Protein AF-A0A0C1HIZ4-F1 (afdb_monomer)

Solvent-accessible surface area (backbone atoms only — not comparable to full-atom values): 12289 Å² total; per-residue (Å²): 114,71,66,60,54,52,51,52,50,50,51,55,50,51,71,61,23,80,83,38,79,68,48,51,54,49,52,52,51,52,50,50,44,40,62,76,55,52,50,44,73,75,43,62,89,54,40,87,72,33,70,68,60,80,63,57,45,75,67,54,55,49,48,53,53,62,62,42,50,62,54,54,49,51,52,50,51,49,53,50,50,53,54,51,49,51,53,50,52,55,49,41,63,44,11,68,78,39,8,64,52,44,68,79,46,53,75,70,48,22,58,30,64,67,50,42,44,46,10,10,59,63,29,8,68,28,41,65,49,33,30,74,68,51,23,57,31,66,71,51,42,47,44,8,16,73,60,30,9,63,24,45,64,45,35,28,77,66,48,22,58,31,66,69,57,39,44,53,13,17,73,62,27,32,69,25,44,66,45,35,31,76,67,49,22,60,30,64,68,55,39,43,64,11,15,65,79,36,42,79,28,41,83,44,35,33,75,69,53,55,68,31,65,70,51,43,53,44,34,64,63,88,66,50,86,69,54,57,60,56,67,76,77,111

pLDDT: mean 78.32, std 21.42, range [37.09, 98.75]

Foldseek 3Di:
DVVVVVVVVVVVQVVVCVVPPLSVVVVVVVVCCCVVPVVCVVVVVCQVVPPVNVPCPPVNVVVVVVVVVVVVVVVVVVVVVVVVVVLLVVLLVVLLVALLSLQVDDLVLLAVLVSLQSSLLRALLSLLSHDLVLLAVLVSNLSNLQRALLSLLSRDLVLLAVLVSLLSSCLRPLLSLLSHDLVLLQVPVSLLSSLLVAVVSLVSHDPVLVPPPVSNCSNVPPPVVVPVVVVVVD

Secondary structure (DSSP, 8-state):
-HHHHHHHHHHHHHHHHTT-HHHHHHHHHHHHHIIIIIHHHHSHHHHTT-HHHHT--HHHHHHHHHHHHHHHHHHHHHHHHHHHHHHHHHHHHHHTT-GGGGGGS-TTGGG-HHHHHHHHHH-GGGGGGS-TTGGG-HHHHHHHHHH-GGGGGGS-TTGGG-HHHHHHHHHH-GGGGGGS-TTGGG-HHHHHHHHTT-GGGGGGS-HHHHS-HHHHHHHS-SSSTTHHHHHS--

Sequence (234 aa):
MLVNSLSKACLSIDRGADYIPIVSTVTNLVDIFQKVVVLPFKQKENISKNVYYTHLDQKSFRRCLTLLIPVLGNVFVGIYDVVRNKKKKALLANVQKNGLALKDGSSTLKSDRDVVHAAVQENGLALKYASKQLQNDKKVVFAAIQENGSALKYASKQLRNDKEVVLAAVQRNHLALKYASKQLRNDREVVLAAVQRNHLALKYASEELQNHWEVVLAADDRRWLGTYRLYQQA

Mean predicted aligned error: 13.72 Å

Radius of gyration: 32.74 Å; Cα contacts (8 Å, |Δi|>4): 293; chains: 1; bounding box: 65×37×102 Å

Structure (mmCIF, N/CA/C/O backbone):
data_AF-A0A0C1HIZ4-F1
#
_entry.id   AF-A0A0C1HIZ4-F1
#
loop_
_atom_site.group_PDB
_atom_site.id
_atom_site.type_symbol
_atom_site.label_atom_id
_atom_site.label_alt_id
_atom_site.label_comp_id
_atom_site.label_asym_id
_atom_site.label_entity_id
_atom_site.label_seq_id
_atom_site.pdbx_PDB_ins_code
_atom_site.Cartn_x
_atom_site.Cartn_y
_atom_site.Cartn_z
_atom_site.occupancy
_atom_site.B_iso_or_equiv
_atom_site.auth_seq_id
_atom_site.auth_comp_id
_atom_site.auth_asym_id
_atom_site.auth_atom_id
_atom_site.pdbx_PDB_model_num
ATOM 1 N N . MET A 1 1 ? -38.544 19.167 38.901 1.00 44.91 1 MET A N 1
ATOM 2 C CA . MET A 1 1 ? -38.348 19.450 37.456 1.00 44.91 1 MET A CA 1
ATOM 3 C C . MET A 1 1 ? -37.400 18.471 36.760 1.00 44.91 1 MET A C 1
ATOM 5 O O . MET A 1 1 ? -37.797 17.951 35.727 1.00 44.91 1 MET A O 1
ATOM 9 N N . LEU A 1 2 ? -36.217 18.147 37.310 1.00 37.09 2 LEU A N 1
ATOM 10 C CA . LEU A 1 2 ? -35.245 17.219 36.685 1.00 37.09 2 LEU A CA 1
ATOM 11 C C . LEU A 1 2 ? -35.768 15.790 36.419 1.00 37.09 2 LEU A C 1
ATOM 13 O O . LEU A 1 2 ? -35.385 15.155 35.445 1.00 37.09 2 LEU A O 1
ATOM 17 N N . VAL A 1 3 ? -36.664 15.283 37.271 1.00 41.75 3 VAL A N 1
ATOM 18 C CA . VAL A 1 3 ? -37.242 13.933 37.120 1.00 41.75 3 VAL A CA 1
ATOM 19 C C . VAL A 1 3 ? -38.132 13.841 35.873 1.00 41.75 3 VAL A C 1
ATOM 21 O O . VAL A 1 3 ? -38.123 12.827 35.182 1.00 41.75 3 VAL A O 1
ATOM 24 N N . ASN A 1 4 ? -38.827 14.927 35.518 1.00 43.78 4 ASN A N 1
ATOM 25 C CA . ASN A 1 4 ? -39.701 14.965 34.343 1.00 43.78 4 ASN A CA 1
ATOM 26 C C . ASN A 1 4 ? -38.929 15.085 33.025 1.00 43.78 4 ASN A C 1
ATOM 28 O O . ASN A 1 4 ? -39.418 14.605 32.005 1.00 43.78 4 ASN A O 1
ATOM 32 N N . SER A 1 5 ? -37.739 15.697 33.014 1.00 45.97 5 SER A N 1
ATOM 33 C CA . SER A 1 5 ? -36.913 15.761 31.800 1.00 45.97 5 SER A CA 1
ATOM 34 C C . SER A 1 5 ? -36.242 14.420 31.507 1.00 45.97 5 SER A C 1
ATOM 36 O O . SER A 1 5 ? -36.263 13.976 30.363 1.00 45.97 5 SER A O 1
ATOM 38 N N . LEU A 1 6 ? -35.740 13.736 32.540 1.00 41.69 6 LEU A N 1
ATOM 39 C CA . LEU A 1 6 ? -35.218 12.370 32.440 1.00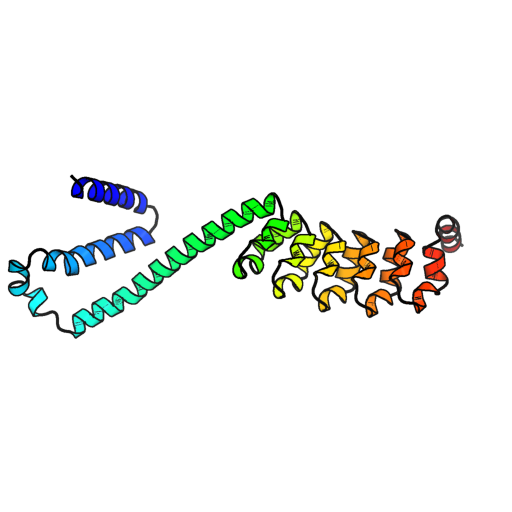 41.69 6 LEU A CA 1
ATOM 40 C C . LEU A 1 6 ? -36.303 11.378 32.018 1.00 41.69 6 LEU A C 1
ATOM 42 O O . LEU A 1 6 ? -36.079 10.576 31.121 1.00 41.69 6 LEU A O 1
ATOM 46 N N . SER A 1 7 ? -37.500 11.476 32.598 1.00 43.78 7 SER A N 1
ATOM 47 C CA . SER A 1 7 ? -38.617 10.594 32.248 1.00 43.78 7 SER A CA 1
ATOM 48 C C . SER A 1 7 ? -39.093 10.805 30.801 1.00 43.78 7 SER A C 1
ATOM 50 O O . SER A 1 7 ? -39.316 9.834 30.081 1.00 43.78 7 SER A O 1
ATOM 52 N N . LYS A 1 8 ? -39.135 12.056 30.313 1.00 49.38 8 LYS A N 1
ATOM 53 C CA . LYS A 1 8 ? -39.403 12.358 28.893 1.00 49.38 8 LYS A CA 1
ATOM 54 C C . LYS A 1 8 ? -38.288 11.881 27.960 1.00 49.38 8 LYS A C 1
ATOM 56 O O . LYS A 1 8 ? -38.589 11.397 26.875 1.00 49.38 8 LYS A O 1
ATOM 61 N N . ALA A 1 9 ? -37.025 11.991 28.371 1.00 50.38 9 ALA A N 1
ATOM 62 C CA . ALA A 1 9 ? -35.895 11.486 27.597 1.00 50.38 9 ALA A CA 1
ATOM 63 C C . ALA A 1 9 ? -35.936 9.955 27.481 1.00 50.38 9 ALA A C 1
ATOM 65 O O . ALA A 1 9 ? -35.794 9.434 26.379 1.00 50.38 9 ALA A O 1
ATOM 66 N N . CYS A 1 10 ? -36.220 9.246 28.579 1.00 44.34 10 CYS A N 1
ATOM 67 C CA . CYS A 1 10 ? -36.412 7.797 28.566 1.00 44.34 10 CYS A CA 1
ATOM 68 C C . CYS A 1 10 ? -37.582 7.390 27.664 1.00 44.34 10 CYS A C 1
ATOM 70 O O . CYS A 1 10 ? -37.408 6.502 26.845 1.00 44.34 10 CYS A O 1
ATOM 72 N N . LEU A 1 11 ? -38.727 8.080 27.730 1.00 49.62 11 LEU A N 1
ATOM 73 C CA . LEU A 1 11 ? -39.883 7.800 26.865 1.00 49.62 11 LEU A CA 1
ATOM 74 C C . LEU A 1 11 ? -39.600 8.032 25.373 1.00 49.62 11 LEU A C 1
ATOM 76 O O . LEU A 1 11 ? -40.113 7.298 24.533 1.00 49.62 11 LEU A O 1
ATOM 80 N N . SER A 1 12 ? -38.797 9.038 25.023 1.00 52.94 12 SER A N 1
ATOM 81 C CA . SER A 1 12 ? -38.379 9.261 23.632 1.00 52.94 12 SER A CA 1
ATOM 82 C C . SER A 1 12 ? -37.387 8.204 23.143 1.00 52.94 12 SER A C 1
ATOM 84 O O . SER A 1 12 ? -37.410 7.850 21.968 1.00 52.94 12 SER A O 1
ATOM 86 N N . ILE A 1 13 ? -36.529 7.696 24.032 1.00 51.97 13 ILE A N 1
ATOM 87 C CA . ILE A 1 13 ? -35.609 6.590 23.735 1.00 51.97 13 ILE A CA 1
ATOM 88 C C . ILE A 1 13 ? -36.391 5.282 23.560 1.00 51.97 13 ILE A C 1
ATOM 90 O O . ILE A 1 13 ? -36.118 4.551 22.617 1.00 51.97 13 ILE A O 1
ATOM 94 N N . ASP A 1 14 ? -37.391 5.032 24.407 1.00 44.41 14 ASP A N 1
ATOM 95 C CA . ASP A 1 14 ? -38.240 3.836 24.377 1.00 44.41 14 ASP A CA 1
ATOM 96 C C . ASP A 1 14 ? -39.090 3.781 23.095 1.00 44.41 14 ASP A C 1
ATOM 98 O O . ASP A 1 14 ? -39.064 2.793 22.371 1.00 44.41 14 ASP A O 1
ATOM 102 N N . ARG A 1 15 ? -39.703 4.904 22.688 1.00 52.47 15 ARG A N 1
ATOM 103 C CA . ARG A 1 15 ? -40.402 4.996 21.387 1.00 52.47 15 ARG A CA 1
ATOM 104 C C . ARG A 1 15 ? -39.478 4.859 20.173 1.00 52.47 15 ARG A C 1
ATOM 106 O O . ARG A 1 15 ? -39.933 4.503 19.092 1.00 52.47 15 ARG A O 1
ATOM 113 N N . GLY A 1 16 ? -38.192 5.182 20.320 1.00 50.25 16 GLY A N 1
ATOM 114 C CA . GLY A 1 16 ? -37.178 4.942 19.287 1.00 50.25 16 GLY A CA 1
ATOM 115 C C . GLY A 1 16 ? -36.647 3.502 19.281 1.00 50.25 16 GLY A C 1
ATOM 116 O O . GLY A 1 16 ? -36.092 3.059 18.277 1.00 50.25 16 GLY A O 1
ATOM 117 N N . ALA A 1 17 ? -36.816 2.777 20.390 1.00 43.41 17 ALA A N 1
ATOM 118 C CA . ALA A 1 17 ? -36.344 1.413 20.605 1.00 43.41 17 ALA A CA 1
ATOM 119 C C . ALA A 1 17 ? -37.254 0.348 19.982 1.00 43.41 17 ALA A C 1
ATOM 121 O O . ALA A 1 17 ? -36.768 -0.739 19.663 1.00 43.41 17 ALA A O 1
ATOM 122 N N . ASP A 1 18 ? -38.529 0.672 19.744 1.00 41.28 18 ASP A N 1
ATOM 123 C CA . ASP A 1 18 ? -39.532 -0.233 19.161 1.00 41.28 18 ASP A CA 1
ATOM 124 C C . ASP A 1 18 ? -39.160 -0.777 17.765 1.00 41.28 18 ASP A C 1
ATOM 126 O O . ASP A 1 18 ? -39.753 -1.744 17.297 1.00 41.28 18 ASP A O 1
ATOM 130 N N . TYR A 1 19 ? -38.134 -0.222 17.107 1.00 48.97 19 TYR A N 1
ATOM 131 C CA . TYR A 1 19 ? -37.645 -0.683 15.802 1.00 48.97 19 TYR A CA 1
ATOM 132 C C . TYR A 1 19 ? -36.340 -1.503 15.839 1.00 48.97 19 TYR A C 1
ATOM 134 O O . TYR A 1 19 ? -35.818 -1.865 14.782 1.00 48.97 19 TYR A O 1
ATOM 142 N N . ILE A 1 20 ? -35.782 -1.806 17.023 1.00 46.34 20 ILE A N 1
ATOM 143 C CA . ILE A 1 20 ? -34.511 -2.543 17.156 1.00 46.34 20 ILE A CA 1
ATOM 144 C C . ILE A 1 20 ? -34.596 -3.552 18.327 1.00 46.34 20 ILE A C 1
ATOM 146 O O . ILE A 1 20 ? -34.504 -3.145 19.487 1.00 46.34 20 ILE A O 1
ATOM 150 N N . PRO A 1 21 ? -34.673 -4.877 18.069 1.00 45.47 21 PRO A N 1
ATOM 151 C CA . PRO A 1 21 ? -34.907 -5.919 19.090 1.00 45.47 21 PRO A CA 1
ATOM 152 C C . PRO A 1 21 ? -33.947 -5.905 20.296 1.00 45.47 21 PRO A C 1
ATOM 154 O O . PRO A 1 21 ? -34.295 -6.300 21.410 1.00 45.47 21 PRO A O 1
ATOM 157 N N . ILE A 1 22 ? -32.721 -5.420 20.091 1.00 52.78 22 ILE A N 1
ATOM 158 C CA . ILE A 1 22 ? -31.684 -5.346 21.127 1.00 52.78 22 ILE A CA 1
ATOM 159 C C . ILE A 1 22 ? -32.016 -4.269 22.170 1.00 52.78 22 ILE A C 1
ATOM 161 O O . ILE A 1 22 ? -31.733 -4.458 23.350 1.00 52.78 22 ILE A O 1
ATOM 165 N N . VAL A 1 23 ? -32.646 -3.161 21.771 1.00 51.31 23 VAL A N 1
ATOM 166 C CA . VAL A 1 23 ? -32.893 -2.029 22.675 1.00 51.31 23 VAL A CA 1
ATOM 167 C C . VAL A 1 23 ? -34.043 -2.337 23.632 1.00 51.31 23 VAL A C 1
ATOM 169 O O . VAL A 1 23 ? -33.883 -2.092 24.820 1.00 51.31 23 VAL A O 1
ATOM 172 N N . SER A 1 24 ? -35.112 -2.990 23.161 1.00 44.88 24 SER A N 1
ATOM 173 C CA . SER A 1 24 ? -36.202 -3.504 24.016 1.00 44.88 24 SER A CA 1
ATOM 174 C C . SER A 1 24 ? -35.697 -4.505 25.064 1.00 44.88 24 SER A C 1
ATOM 176 O O . SER A 1 24 ? -36.088 -4.480 26.231 1.00 44.88 24 SER A O 1
ATOM 178 N N . THR A 1 25 ? -34.752 -5.365 24.679 1.00 50.75 25 THR A N 1
ATOM 179 C CA . THR A 1 25 ? -34.134 -6.312 25.616 1.00 50.75 25 THR A CA 1
ATOM 180 C C . THR A 1 25 ? -33.325 -5.578 26.690 1.00 50.75 25 THR A C 1
ATOM 182 O O . THR A 1 25 ? -33.397 -5.925 27.867 1.00 50.75 25 THR A O 1
ATOM 185 N N . VAL A 1 26 ? -32.585 -4.531 26.309 1.00 55.62 26 VAL A N 1
ATOM 186 C CA . VAL A 1 26 ? -31.794 -3.716 27.241 1.00 55.62 26 VAL A CA 1
ATOM 187 C C . VAL A 1 26 ? -32.685 -2.860 28.146 1.00 55.62 26 VAL A C 1
ATOM 189 O O . VAL A 1 26 ? -32.418 -2.806 29.344 1.00 55.62 26 VAL A O 1
ATOM 192 N N . THR A 1 27 ? -33.747 -2.229 27.634 1.00 53.50 27 THR A N 1
ATOM 193 C CA . THR A 1 27 ? -34.664 -1.414 28.450 1.00 53.50 27 THR A CA 1
ATOM 194 C C . THR A 1 27 ? -35.430 -2.268 29.451 1.00 53.50 27 THR A C 1
ATOM 196 O O . THR A 1 27 ? -35.479 -1.905 30.624 1.00 53.50 27 THR A O 1
ATOM 199 N N . ASN A 1 28 ? -35.898 -3.455 29.054 1.00 54.31 28 ASN A N 1
ATOM 200 C CA . ASN A 1 28 ? -36.508 -4.419 29.973 1.00 54.31 28 ASN A CA 1
ATOM 201 C C . ASN A 1 28 ? -35.532 -4.879 31.062 1.00 54.31 28 ASN A C 1
ATOM 203 O O . ASN A 1 28 ? -35.902 -4.976 32.231 1.00 54.31 28 ASN A O 1
ATOM 207 N N . LEU A 1 29 ? -34.265 -5.124 30.715 1.00 56.41 29 LEU A N 1
ATOM 208 C CA . LEU A 1 29 ? -33.270 -5.533 31.705 1.00 56.41 29 LEU A CA 1
ATOM 209 C C . LEU A 1 29 ? -32.915 -4.401 32.680 1.00 56.41 29 LEU A C 1
ATOM 211 O O . LEU A 1 29 ? -32.734 -4.645 33.873 1.00 56.41 29 LEU A O 1
ATOM 215 N N . VAL A 1 30 ? -32.832 -3.164 32.183 1.00 57.09 30 VAL A N 1
ATOM 216 C CA . VAL A 1 30 ? -32.606 -1.962 32.998 1.00 57.09 30 VAL A CA 1
ATOM 217 C C . VAL A 1 30 ? -33.802 -1.688 33.910 1.00 57.09 30 VAL A C 1
ATOM 219 O O . VAL A 1 30 ? -33.593 -1.338 35.070 1.00 57.09 30 VAL A O 1
ATOM 222 N N . ASP A 1 31 ? -35.030 -1.900 33.438 1.00 54.62 31 ASP A N 1
ATOM 223 C CA . ASP A 1 31 ? -36.254 -1.748 34.231 1.00 54.62 31 ASP A CA 1
ATOM 224 C C . ASP A 1 31 ? -36.348 -2.818 35.332 1.00 54.62 31 ASP A C 1
ATOM 226 O O . ASP A 1 31 ? -36.574 -2.493 36.502 1.00 54.62 31 ASP A O 1
ATOM 230 N N . ILE A 1 32 ? -36.047 -4.082 35.006 1.00 56.69 32 ILE A N 1
ATOM 231 C CA . ILE A 1 32 ? -35.923 -5.160 35.999 1.00 56.69 32 ILE A CA 1
ATOM 232 C C . ILE A 1 32 ? -34.836 -4.809 37.022 1.00 56.69 32 ILE A C 1
ATOM 234 O O . ILE A 1 32 ? -35.068 -4.922 38.223 1.00 56.69 32 ILE A O 1
ATOM 238 N N . PHE A 1 33 ? -33.671 -4.320 36.591 1.00 60.38 33 PHE A N 1
ATOM 239 C CA . PHE A 1 33 ? -32.600 -3.919 37.504 1.00 60.38 33 PHE A CA 1
ATOM 240 C C . PHE A 1 33 ? -32.999 -2.726 38.388 1.00 60.38 33 PHE A C 1
ATOM 242 O O . PHE A 1 33 ? -32.738 -2.725 39.592 1.00 60.38 33 PHE A O 1
ATOM 249 N N . GLN A 1 34 ? -33.684 -1.719 37.842 1.00 53.50 34 GLN A N 1
ATOM 250 C CA . GLN A 1 34 ? -34.191 -0.595 38.628 1.00 53.50 34 GLN A CA 1
ATOM 251 C C . GLN A 1 34 ? -35.198 -1.051 39.684 1.00 53.50 34 GLN A C 1
ATOM 253 O O . GLN A 1 34 ? -35.121 -0.589 40.822 1.00 53.50 34 GLN A O 1
ATOM 258 N N . LYS A 1 35 ? -36.099 -1.975 39.342 1.00 54.81 35 LYS A N 1
ATOM 259 C CA . LYS A 1 35 ? -37.127 -2.496 40.253 1.00 54.81 35 LYS A CA 1
ATOM 260 C C . LYS A 1 35 ? -36.573 -3.461 41.299 1.00 54.81 35 LYS A C 1
ATOM 262 O O . LYS A 1 35 ? -36.976 -3.385 42.455 1.00 54.81 35 LYS A O 1
ATOM 267 N N . VAL A 1 36 ? -35.637 -4.326 40.916 1.00 52.41 36 VAL A N 1
ATOM 268 C CA . VAL A 1 36 ? -35.120 -5.421 41.758 1.00 52.41 36 VAL A CA 1
ATOM 269 C C . VAL A 1 36 ? -33.840 -5.043 42.504 1.00 52.41 36 VAL A C 1
ATOM 271 O O . VAL A 1 36 ? -33.473 -5.702 43.471 1.00 52.41 36 VAL A O 1
ATOM 274 N N . VAL A 1 37 ? -33.129 -3.998 42.086 1.00 54.47 37 VAL A N 1
ATOM 275 C CA . VAL A 1 37 ? -31.870 -3.595 42.727 1.00 54.47 37 VAL A CA 1
ATOM 276 C C . VAL A 1 37 ? -31.964 -2.179 43.267 1.00 54.47 37 VAL A C 1
ATOM 278 O O . VAL A 1 37 ? -31.713 -1.981 44.445 1.00 54.47 37 VAL A O 1
ATOM 281 N N . VAL A 1 38 ? -32.354 -1.189 42.460 1.00 52.66 38 VAL A N 1
ATOM 282 C CA . VAL A 1 38 ? -32.212 0.234 42.839 1.00 52.66 38 VAL A CA 1
ATOM 283 C C . VAL A 1 38 ? -33.345 0.749 43.736 1.00 52.66 38 VAL A C 1
ATOM 285 O O . VAL A 1 38 ? -33.083 1.413 44.740 1.00 52.66 38 VAL A O 1
ATOM 288 N N . LEU A 1 39 ? -34.603 0.480 43.377 1.00 56.16 39 LEU A N 1
ATOM 289 C CA . LEU A 1 39 ? -35.789 0.979 44.085 1.00 56.16 39 LEU A CA 1
ATOM 290 C C . LEU A 1 39 ? -35.816 0.575 45.568 1.00 56.16 39 LEU A C 1
ATOM 292 O O . LEU A 1 39 ? -36.134 1.430 46.399 1.00 56.16 39 LEU A O 1
ATOM 296 N N . PRO A 1 40 ? -35.405 -0.648 45.938 1.00 51.28 40 PRO A N 1
ATOM 297 C CA . PRO A 1 40 ? -35.447 -1.066 47.333 1.00 51.28 40 PRO A CA 1
ATOM 298 C C . PRO A 1 40 ? -34.449 -0.300 48.202 1.00 51.28 40 PRO A C 1
ATOM 300 O O . PRO A 1 40 ? -34.861 0.206 49.238 1.00 51.28 40 PRO A O 1
ATOM 303 N N . PHE A 1 41 ? -33.221 -0.015 47.743 1.00 49.06 41 PHE A N 1
ATOM 304 C CA . PHE A 1 41 ? -32.278 0.859 48.476 1.00 49.06 41 PHE A CA 1
ATOM 305 C C . PHE A 1 41 ? -32.796 2.289 48.717 1.00 49.06 41 PHE A C 1
ATOM 307 O O . PHE A 1 41 ? -32.314 2.968 49.626 1.00 49.06 41 PHE A O 1
ATOM 314 N N . LYS A 1 42 ? -33.775 2.750 47.927 1.00 54.94 42 LYS A N 1
ATOM 315 C CA . LYS A 1 42 ? -34.402 4.073 48.057 1.00 54.94 42 LYS A CA 1
ATOM 316 C C . LYS A 1 42 ? -35.543 4.104 49.084 1.00 54.94 42 LYS A C 1
ATOM 318 O O . LYS A 1 42 ? -35.867 5.176 49.582 1.00 54.94 42 LYS A O 1
ATOM 323 N N . GLN A 1 43 ? -36.117 2.948 49.421 1.00 57.81 43 GLN A N 1
ATOM 324 C CA . GLN A 1 43 ? -37.161 2.769 50.437 1.00 57.81 43 GLN A CA 1
ATOM 325 C C . GLN A 1 43 ? -36.661 1.828 51.545 1.00 57.81 43 GLN A C 1
ATOM 327 O O . GLN A 1 43 ? -37.203 0.743 51.759 1.00 57.81 43 GLN A O 1
ATOM 332 N N . LYS A 1 44 ? -35.602 2.253 52.253 1.00 51.50 44 LYS A N 1
ATOM 333 C CA . LYS A 1 44 ? -34.902 1.474 53.297 1.00 51.50 44 LYS A CA 1
ATOM 334 C C . LYS A 1 44 ? -35.823 0.831 54.341 1.00 51.50 44 LYS A C 1
ATOM 336 O O . LYS A 1 44 ? -35.536 -0.279 54.779 1.00 51.50 44 LYS A O 1
ATOM 341 N N . GLU A 1 45 ? -36.921 1.489 54.707 1.00 55.19 45 GLU A N 1
ATOM 342 C CA . GLU A 1 45 ? -37.852 1.031 55.752 1.00 55.19 45 GLU A CA 1
ATOM 343 C C . GLU A 1 45 ? -38.682 -0.207 55.362 1.00 55.19 45 GLU A C 1
ATOM 345 O O . GLU A 1 45 ? -39.152 -0.922 56.245 1.00 55.19 45 GLU A O 1
ATOM 350 N N . ASN A 1 46 ? -38.809 -0.515 54.063 1.00 50.09 46 ASN A N 1
ATOM 351 C CA . ASN A 1 46 ? -39.567 -1.673 53.569 1.00 50.09 46 ASN A CA 1
ATOM 352 C C . ASN A 1 46 ? -38.688 -2.852 53.120 1.00 50.09 46 ASN A C 1
ATOM 354 O O . ASN A 1 46 ? -39.208 -3.948 52.913 1.00 50.09 46 ASN A O 1
ATOM 358 N N . ILE A 1 47 ? -37.366 -2.671 52.989 1.00 50.50 47 ILE A N 1
ATOM 359 C CA . ILE A 1 47 ? -36.459 -3.734 52.514 1.00 50.50 47 ILE A CA 1
ATOM 360 C C . ILE A 1 47 ? -36.383 -4.882 53.523 1.00 50.50 47 ILE A C 1
ATOM 362 O O . ILE A 1 47 ? -36.479 -6.044 53.142 1.00 50.50 47 ILE A O 1
ATOM 366 N N . SER A 1 48 ? -36.239 -4.566 54.814 1.00 50.69 48 SER A N 1
ATOM 367 C CA . SER A 1 48 ? -36.069 -5.566 55.879 1.00 50.69 48 SER A CA 1
ATOM 368 C C . SER A 1 48 ? -37.330 -6.392 56.154 1.00 50.69 48 SER A C 1
ATOM 370 O O . SER A 1 48 ? -37.233 -7.469 56.736 1.00 50.69 48 SER A O 1
ATOM 372 N N . LYS A 1 49 ? -38.503 -5.910 55.721 1.00 52.78 49 LYS A N 1
ATOM 373 C CA . LYS A 1 49 ? -39.795 -6.608 55.831 1.00 52.78 49 LYS A CA 1
ATOM 374 C C . LYS A 1 49 ? -40.174 -7.382 54.567 1.00 52.78 49 LYS A C 1
ATOM 376 O O . LYS A 1 49 ? -41.097 -8.191 54.606 1.00 52.78 49 LYS A O 1
ATOM 381 N N . ASN A 1 50 ? -39.501 -7.135 53.444 1.00 49.59 50 ASN A N 1
ATOM 382 C CA . ASN A 1 50 ? -39.808 -7.812 52.194 1.00 49.59 50 ASN A CA 1
ATOM 383 C C . ASN A 1 50 ? -39.196 -9.219 52.208 1.00 49.59 50 ASN A C 1
ATOM 385 O O . ASN A 1 50 ? -37.978 -9.378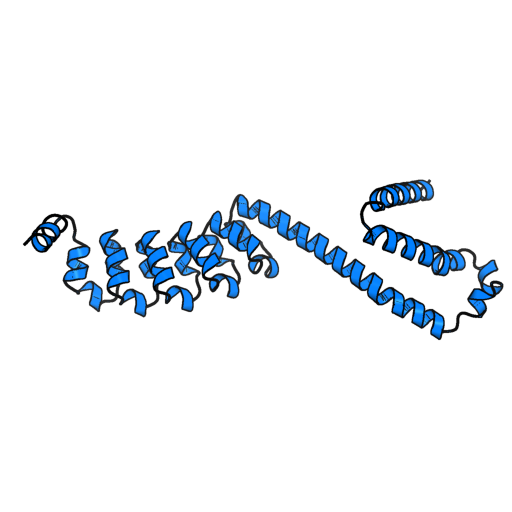 52.125 1.00 49.59 50 ASN A O 1
ATOM 389 N N . VAL A 1 51 ? -40.066 -10.231 52.277 1.00 47.91 51 VAL A N 1
ATOM 390 C CA . VAL A 1 51 ? -39.731 -11.667 52.320 1.00 47.91 51 VAL A CA 1
ATOM 391 C C . VAL A 1 51 ? -38.761 -12.078 51.205 1.00 47.91 51 VAL A C 1
ATOM 393 O O . VAL A 1 51 ? -37.943 -12.974 51.386 1.00 47.91 51 VAL A O 1
ATOM 396 N N . TYR A 1 52 ? -38.807 -11.398 50.058 1.00 45.47 52 TYR A N 1
ATOM 397 C CA . TYR A 1 52 ? -37.922 -11.666 48.928 1.00 45.47 52 TYR A CA 1
ATOM 398 C C . TYR A 1 52 ? -36.461 -11.266 49.208 1.00 45.47 52 TYR A C 1
ATOM 400 O O . TYR A 1 52 ? -35.534 -11.956 48.791 1.00 45.47 52 TYR A O 1
ATOM 408 N N . TYR A 1 53 ? -36.242 -10.172 49.946 1.00 47.69 53 TYR A N 1
ATOM 409 C CA . TYR A 1 53 ? -34.910 -9.652 50.279 1.00 47.69 53 TYR A CA 1
ATOM 410 C C . TYR A 1 53 ? -34.236 -10.409 51.417 1.00 47.69 53 TYR A C 1
ATOM 412 O O . TYR A 1 53 ? -33.020 -10.585 51.395 1.00 47.69 53 TYR A O 1
ATOM 420 N N . THR A 1 54 ? -35.013 -10.890 52.385 1.00 47.25 54 THR A N 1
ATOM 421 C CA . THR A 1 54 ? -34.515 -11.768 53.451 1.00 47.25 54 THR A CA 1
ATOM 422 C C . THR A 1 54 ? -34.142 -13.163 52.937 1.00 47.25 54 THR A C 1
ATOM 424 O O . THR A 1 54 ? -33.297 -13.817 53.542 1.00 47.25 54 THR A O 1
ATOM 427 N N . HIS A 1 55 ? -34.695 -13.596 51.796 1.00 43.12 55 HIS A N 1
ATOM 428 C CA . HIS A 1 55 ? -34.368 -14.869 51.135 1.00 43.12 55 HIS A CA 1
ATOM 429 C C . HIS A 1 55 ? -33.220 -14.804 50.118 1.00 43.12 55 HIS A C 1
ATOM 431 O O . HIS A 1 55 ? -32.790 -15.845 49.612 1.00 43.12 55 HIS A O 1
ATOM 437 N N . LEU A 1 56 ? -32.733 -13.607 49.785 1.00 46.59 56 LEU A N 1
ATOM 438 C CA . LEU A 1 56 ? -31.700 -13.412 48.771 1.00 46.59 56 LEU A CA 1
ATOM 439 C C . LEU A 1 56 ? -30.332 -13.811 49.347 1.00 46.59 56 LEU A C 1
ATOM 441 O O . LEU A 1 56 ? -29.570 -12.988 49.849 1.00 46.59 56 LEU A O 1
ATOM 445 N N . ASP A 1 57 ? -30.026 -15.108 49.307 1.00 47.62 57 ASP A N 1
ATOM 446 C CA . ASP A 1 57 ? -28.727 -15.627 49.733 1.00 47.62 57 ASP A CA 1
ATOM 447 C C . ASP A 1 57 ? -27.583 -15.061 48.855 1.00 47.62 57 ASP A C 1
ATOM 449 O O 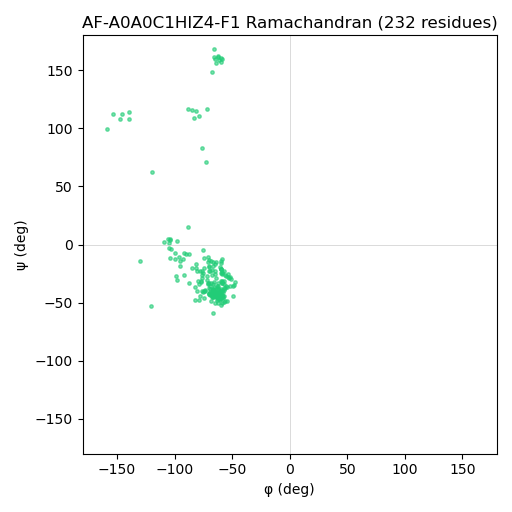. ASP A 1 57 ? -27.782 -14.586 47.727 1.00 47.62 57 ASP A O 1
ATOM 453 N N . GLN A 1 58 ? -26.334 -15.138 49.335 1.00 49.34 58 GLN A 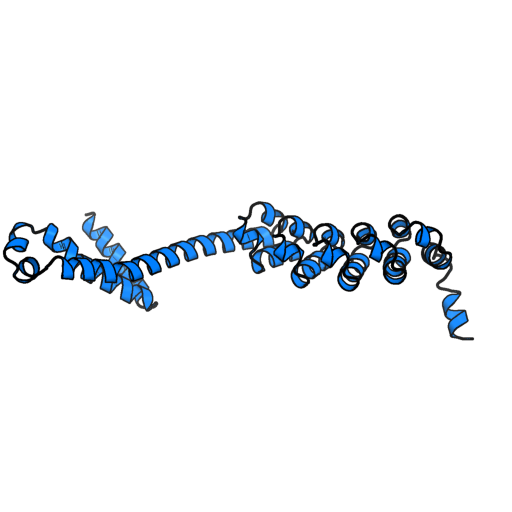N 1
ATOM 454 C CA . GLN A 1 58 ? -25.163 -14.742 48.533 1.00 49.34 58 GLN A CA 1
ATOM 455 C C . GLN A 1 58 ? -25.110 -15.449 47.162 1.00 49.34 58 GLN A C 1
ATOM 457 O O . GLN A 1 58 ? -24.516 -14.921 46.221 1.00 49.34 58 GLN A O 1
ATOM 462 N N . LYS A 1 59 ? -25.724 -16.630 47.024 1.00 42.12 59 LYS A N 1
ATOM 463 C CA . LYS A 1 59 ? -25.788 -17.415 45.783 1.00 42.12 59 LYS A CA 1
ATOM 464 C C . LYS A 1 59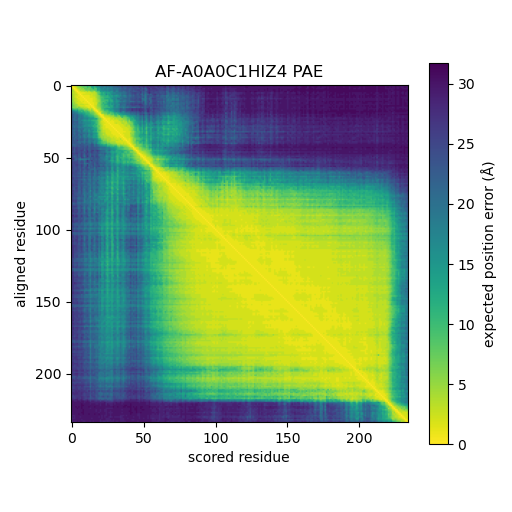 ? -26.685 -16.737 44.740 1.00 42.12 59 LYS A C 1
ATOM 466 O O . LYS A 1 59 ? -26.341 -16.730 43.561 1.00 42.12 59 LYS A O 1
ATOM 471 N N . SER A 1 60 ? -27.779 -16.116 45.165 1.00 48.66 60 SER A N 1
ATOM 472 C CA . SER A 1 60 ? -28.751 -15.394 44.338 1.00 48.66 60 SER A CA 1
ATOM 473 C C . SER A 1 60 ? -28.186 -14.056 43.861 1.00 48.66 60 SER A C 1
ATOM 475 O O . SER A 1 60 ? -28.297 -13.721 42.682 1.00 48.66 60 SER A O 1
ATOM 477 N N . PHE A 1 61 ? -27.456 -13.350 44.731 1.00 52.44 61 PHE A N 1
ATOM 478 C CA . PHE A 1 61 ? -26.697 -12.158 44.340 1.00 52.44 61 PHE A CA 1
ATOM 479 C C . PHE A 1 61 ? -25.577 -12.490 43.339 1.00 52.44 61 PHE A C 1
ATOM 481 O O . PHE A 1 61 ? -25.441 -11.821 42.313 1.00 52.44 61 PHE A O 1
ATOM 488 N N . ARG A 1 62 ? -24.821 -13.575 43.580 1.00 49.34 62 ARG A N 1
ATOM 489 C CA . ARG A 1 62 ? -23.805 -14.067 42.633 1.00 49.34 62 ARG A CA 1
ATOM 490 C C . ARG A 1 62 ? -24.422 -14.411 41.278 1.00 49.34 62 ARG A C 1
ATOM 492 O O . ARG A 1 62 ? -23.867 -13.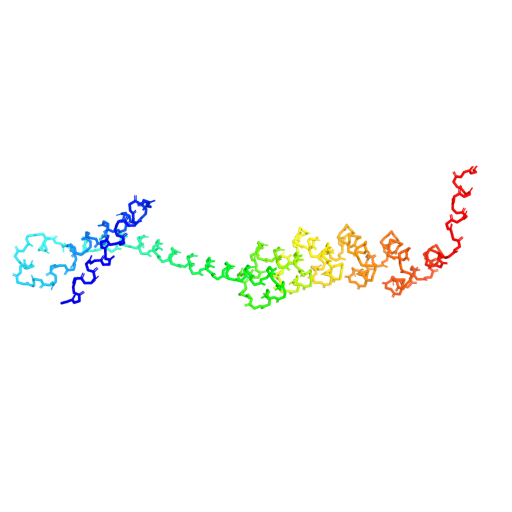986 40.274 1.00 49.34 62 ARG A O 1
ATOM 499 N N . ARG A 1 63 ? -25.582 -15.081 41.236 1.00 53.22 63 ARG A N 1
ATOM 500 C CA . ARG A 1 63 ? -26.318 -15.375 39.988 1.00 53.22 63 ARG A CA 1
ATOM 501 C C . ARG A 1 63 ? -26.698 -14.107 39.221 1.00 53.22 63 ARG A C 1
ATOM 503 O O . ARG A 1 63 ? -26.469 -14.057 38.018 1.00 53.22 63 ARG A O 1
ATOM 510 N N . CYS A 1 64 ? -27.202 -13.073 39.899 1.00 52.25 64 CYS A N 1
ATOM 511 C CA . CYS A 1 64 ? -27.487 -11.779 39.268 1.00 52.25 64 CYS A CA 1
ATOM 512 C C . CYS A 1 64 ? -26.231 -11.146 38.654 1.00 52.25 64 CYS A C 1
ATOM 514 O O . CYS A 1 64 ? -26.269 -10.697 37.511 1.00 52.25 64 CYS A O 1
ATOM 516 N N . LEU A 1 65 ? -25.101 -11.161 39.370 1.00 57.97 65 LEU A N 1
ATOM 517 C CA . LEU A 1 65 ? -23.831 -10.663 38.837 1.00 57.97 65 LEU A CA 1
ATOM 518 C C . LEU A 1 65 ? -23.363 -11.488 37.627 1.00 57.97 65 LEU A C 1
ATOM 520 O O . LEU A 1 65 ? -22.938 -10.920 36.625 1.00 57.97 65 LEU A O 1
ATOM 524 N N . THR A 1 66 ? -23.494 -12.818 37.687 1.00 55.25 66 THR A N 1
ATOM 525 C CA . THR A 1 66 ? -23.144 -13.717 36.574 1.00 55.25 66 THR A CA 1
ATOM 526 C C . THR A 1 66 ? -23.993 -13.445 35.330 1.00 55.25 66 THR A C 1
ATOM 528 O O . THR A 1 66 ? -23.465 -13.481 34.224 1.00 55.25 66 THR A O 1
ATOM 531 N N . LEU A 1 67 ? -25.279 -13.121 35.493 1.00 59.91 67 LEU A N 1
ATOM 532 C CA . LEU A 1 67 ? -26.185 -12.783 34.388 1.00 59.91 67 LEU A CA 1
ATOM 533 C C . LEU A 1 67 ? -25.951 -11.369 33.821 1.00 59.91 67 LEU A C 1
ATOM 535 O O . LEU A 1 67 ? -26.240 -11.124 32.652 1.00 59.91 67 LEU A O 1
ATOM 539 N N . LEU A 1 68 ? -25.395 -10.450 34.616 1.00 67.56 68 LEU A N 1
ATOM 540 C CA . LEU A 1 68 ? -25.052 -9.085 34.195 1.00 67.56 68 LEU A CA 1
ATOM 541 C C . LEU A 1 68 ? -23.770 -9.014 33.358 1.00 67.56 68 LEU A C 1
ATOM 543 O O . LEU A 1 68 ? -23.671 -8.154 32.484 1.00 67.56 68 LEU A O 1
ATOM 547 N N . ILE A 1 69 ? -22.801 -9.905 33.589 1.00 72.25 69 ILE A N 1
ATOM 548 C CA . ILE A 1 69 ? -21.515 -9.908 32.868 1.00 72.25 69 ILE A CA 1
ATOM 549 C C . ILE A 1 69 ? -21.704 -10.003 31.338 1.00 72.25 69 ILE A C 1
ATOM 551 O O . ILE A 1 69 ? -21.141 -9.159 30.638 1.00 72.25 69 ILE A O 1
ATOM 555 N N . PRO A 1 70 ? -22.516 -10.932 30.788 1.00 74.00 70 PRO A N 1
ATOM 556 C CA . PRO A 1 70 ? -22.775 -10.991 29.347 1.00 74.00 70 PRO A CA 1
ATOM 557 C C . PRO A 1 70 ? -23.424 -9.717 28.799 1.00 74.00 70 PRO A C 1
ATOM 559 O O . PRO A 1 70 ? -23.066 -9.243 27.723 1.00 74.00 70 PRO A O 1
ATOM 562 N N . VAL A 1 71 ? -24.358 -9.134 29.554 1.00 75.00 71 VAL A N 1
ATOM 563 C CA . VAL A 1 71 ? -25.103 -7.939 29.139 1.00 75.00 71 VAL A CA 1
ATOM 564 C C . VAL A 1 71 ? -24.178 -6.728 29.088 1.00 75.00 71 VAL A C 1
ATOM 566 O O . VAL A 1 71 ? -24.133 -6.028 28.078 1.00 75.00 71 VAL A O 1
ATOM 569 N N . LEU A 1 72 ? -23.393 -6.506 30.144 1.00 77.06 72 LEU A N 1
ATOM 570 C CA . LEU A 1 72 ? -22.408 -5.426 30.198 1.00 77.06 72 LEU A CA 1
ATOM 571 C C . LEU A 1 72 ? -21.315 -5.611 29.141 1.00 77.06 72 LEU A C 1
ATOM 573 O O . LEU A 1 72 ? -20.909 -4.633 28.515 1.00 77.06 72 LEU A O 1
ATOM 577 N N . GLY A 1 73 ? -20.892 -6.855 28.893 1.00 77.12 73 GLY A N 1
ATOM 578 C CA . GLY A 1 73 ? -19.973 -7.195 27.809 1.00 77.12 73 GLY A CA 1
ATOM 579 C C . GLY A 1 73 ? -20.512 -6.766 26.444 1.00 77.12 73 GLY A C 1
ATOM 580 O O . GLY A 1 73 ? -19.830 -6.052 25.712 1.00 77.12 73 GLY A O 1
ATOM 581 N N . ASN A 1 74 ? -21.764 -7.108 26.134 1.00 76.62 74 ASN A N 1
ATOM 582 C CA . ASN A 1 74 ? -22.403 -6.733 24.871 1.00 76.62 74 ASN A CA 1
ATOM 583 C C . ASN A 1 74 ? -22.582 -5.215 24.727 1.00 76.62 74 ASN A C 1
ATOM 585 O O . ASN A 1 74 ? -22.330 -4.669 23.654 1.00 76.62 74 ASN A O 1
ATOM 589 N N . VAL A 1 75 ? -22.966 -4.515 25.800 1.00 78.12 75 VAL A N 1
ATOM 590 C CA . VAL A 1 75 ? -23.072 -3.045 25.794 1.00 78.12 75 VAL A CA 1
ATOM 591 C C . VAL A 1 75 ? -21.706 -2.405 25.539 1.00 78.12 75 VAL A C 1
ATOM 593 O O . VAL A 1 75 ? -21.600 -1.488 24.725 1.00 78.12 75 VAL A O 1
ATOM 596 N N . PHE A 1 76 ? -20.648 -2.902 26.184 1.00 81.38 76 PHE A N 1
ATOM 597 C CA . PHE A 1 76 ? -19.293 -2.391 25.992 1.00 81.38 76 PHE A CA 1
ATOM 598 C C . PHE A 1 76 ? -18.798 -2.599 24.555 1.00 81.38 76 PHE A C 1
ATOM 600 O O . PHE A 1 76 ? -18.291 -1.657 23.944 1.00 81.38 76 PHE A O 1
ATOM 607 N N . VAL A 1 77 ? -18.999 -3.797 23.994 1.00 79.12 77 VAL A N 1
ATOM 608 C CA . VAL A 1 77 ? -18.687 -4.095 22.586 1.00 79.12 77 VAL A CA 1
ATOM 609 C C . VAL A 1 77 ? -19.476 -3.173 21.654 1.00 79.12 77 VAL A C 1
ATOM 611 O O . VAL A 1 77 ? -18.887 -2.554 20.772 1.00 79.12 77 VAL A O 1
ATOM 614 N N . GLY A 1 78 ? -20.773 -2.976 21.905 1.00 78.69 78 GLY A N 1
ATOM 615 C CA . GLY A 1 78 ? -21.607 -2.068 21.116 1.00 78.69 78 GLY A CA 1
ATOM 616 C C . GLY A 1 78 ? -21.105 -0.620 21.132 1.00 78.69 78 GLY A C 1
ATOM 617 O O . GLY A 1 78 ? -20.984 0.008 20.079 1.00 78.69 78 GLY A O 1
ATOM 618 N N . ILE A 1 79 ? -20.747 -0.084 22.304 1.00 80.56 79 ILE A N 1
ATOM 619 C CA . ILE A 1 79 ? -20.171 1.267 22.422 1.00 80.56 79 ILE A CA 1
ATOM 620 C C . ILE A 1 79 ? -18.836 1.348 21.674 1.00 80.56 79 ILE A C 1
ATOM 622 O O . ILE A 1 79 ? -18.600 2.304 20.926 1.00 80.56 79 ILE A O 1
ATOM 626 N N . TYR A 1 80 ? -17.970 0.347 21.849 1.00 79.06 80 TYR A N 1
ATOM 627 C CA . TYR A 1 80 ? -16.685 0.272 21.160 1.00 79.06 80 TYR A CA 1
ATOM 628 C C . TYR A 1 80 ? -16.863 0.292 19.634 1.00 79.06 80 TYR A C 1
ATOM 630 O O . TYR A 1 80 ? -16.205 1.082 18.948 1.00 79.06 80 TYR A O 1
ATOM 638 N N . ASP A 1 81 ? -17.800 -0.496 19.108 1.00 82.44 81 ASP A N 1
ATOM 639 C CA . ASP A 1 81 ? -18.090 -0.582 17.678 1.00 82.44 81 ASP A CA 1
ATOM 640 C C . ASP A 1 81 ? -18.668 0.720 17.122 1.00 82.44 81 ASP A C 1
ATOM 642 O O . ASP A 1 81 ? -18.238 1.175 16.059 1.00 82.44 81 ASP A O 1
ATOM 646 N N . VAL A 1 82 ? -19.571 1.385 17.849 1.00 85.00 82 VAL A N 1
ATOM 647 C CA . VAL A 1 82 ? -20.116 2.694 17.448 1.00 85.00 82 VAL A CA 1
ATOM 648 C C . VAL A 1 82 ? -19.004 3.739 17.347 1.00 85.00 82 VAL A C 1
ATOM 650 O O . VAL A 1 82 ? -18.904 4.450 16.340 1.00 85.00 82 VAL A O 1
ATOM 653 N N . VAL A 1 83 ? -18.128 3.820 18.354 1.00 85.81 83 VAL A N 1
ATOM 654 C CA . VAL A 1 83 ? -17.002 4.768 18.354 1.00 85.81 83 VAL A CA 1
ATOM 655 C C . VAL A 1 83 ? -16.024 4.449 17.223 1.00 85.81 83 VAL A C 1
ATOM 657 O O . VAL A 1 83 ? -15.597 5.354 16.497 1.00 85.81 83 VAL A O 1
ATOM 660 N N . ARG A 1 84 ? -15.686 3.169 17.035 1.00 86.94 84 ARG A N 1
ATOM 661 C CA . ARG A 1 84 ? -14.807 2.710 15.954 1.00 86.94 84 ARG A CA 1
ATOM 662 C C . ARG A 1 84 ? -15.390 3.045 14.583 1.00 86.94 84 ARG A C 1
ATOM 664 O O . ARG A 1 84 ? -14.674 3.587 13.742 1.00 86.94 84 ARG A O 1
ATOM 671 N N . ASN A 1 85 ? -16.677 2.783 14.366 1.00 87.88 85 ASN A N 1
ATOM 672 C CA . ASN A 1 85 ? -17.354 3.040 13.098 1.00 87.88 85 ASN A CA 1
ATOM 673 C C . ASN A 1 85 ? -17.441 4.546 12.804 1.00 87.88 85 ASN A C 1
ATOM 675 O O . ASN A 1 85 ? -17.187 4.970 11.679 1.00 87.88 85 ASN A O 1
ATOM 679 N N . LYS A 1 86 ? -17.688 5.385 13.820 1.00 90.75 86 LYS A N 1
ATOM 680 C CA . LYS A 1 86 ? -17.650 6.849 13.666 1.00 90.75 86 LYS A CA 1
ATOM 681 C C . LYS A 1 86 ? -16.270 7.336 13.213 1.00 90.75 86 LYS A C 1
ATOM 683 O O . LYS A 1 86 ? -16.187 8.125 12.274 1.00 90.75 86 LYS A O 1
ATOM 688 N N . LYS A 1 87 ? -15.188 6.836 13.827 1.00 90.44 87 LYS A N 1
ATOM 689 C CA . LYS A 1 87 ? -13.808 7.163 13.418 1.00 90.44 87 LYS A CA 1
ATOM 690 C C . LYS A 1 87 ? -13.492 6.662 12.007 1.00 90.44 87 LYS A C 1
ATOM 692 O O . LYS A 1 87 ? -12.918 7.416 11.226 1.00 90.44 87 LYS A O 1
ATOM 697 N N . LYS A 1 88 ? -13.902 5.432 11.662 1.00 93.44 88 LYS A N 1
ATOM 698 C CA . LYS A 1 88 ? -13.753 4.872 10.307 1.00 93.44 88 LYS A CA 1
ATOM 699 C C . LYS A 1 88 ? -14.463 5.748 9.274 1.00 93.44 88 LYS A C 1
ATOM 701 O O . LYS A 1 88 ? -13.829 6.152 8.311 1.00 93.44 88 LYS A O 1
ATOM 706 N N . LYS A 1 89 ? -15.734 6.103 9.497 1.00 94.50 89 LYS A N 1
ATOM 707 C CA . LYS A 1 89 ? -16.517 6.971 8.598 1.00 94.50 89 LYS A CA 1
ATOM 708 C C . LYS A 1 89 ? -15.899 8.359 8.426 1.00 94.50 89 LYS A C 1
ATOM 710 O O . LYS A 1 89 ? -15.805 8.839 7.303 1.00 94.50 89 LYS A O 1
ATOM 715 N N . ALA A 1 90 ? -15.452 8.983 9.516 1.00 94.06 90 ALA A N 1
ATOM 716 C CA . ALA A 1 90 ? -14.800 10.290 9.455 1.00 94.06 90 ALA A CA 1
ATOM 717 C C . ALA A 1 90 ? -13.499 10.239 8.638 1.00 94.06 90 ALA A C 1
ATOM 719 O O . ALA 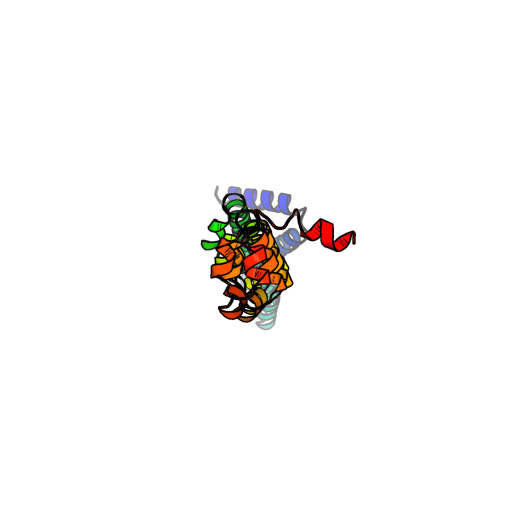A 1 90 ? -13.282 11.079 7.769 1.00 94.06 90 ALA A O 1
ATOM 720 N N . LEU A 1 91 ? -12.659 9.224 8.871 1.00 94.88 91 LEU A N 1
ATOM 721 C CA . LEU A 1 91 ? -11.434 9.054 8.095 1.00 94.88 91 LEU A CA 1
ATOM 722 C C . LEU A 1 91 ? -11.731 8.719 6.630 1.00 94.88 91 LEU A C 1
ATOM 724 O O . LEU A 1 91 ? -11.076 9.280 5.763 1.00 94.88 91 LEU A O 1
ATOM 728 N N . LEU A 1 92 ? -12.727 7.870 6.349 1.00 94.88 92 LEU A N 1
ATOM 729 C CA . LEU A 1 92 ? -13.169 7.550 4.985 1.00 94.88 92 LEU A CA 1
ATOM 730 C C . LEU A 1 92 ? -13.533 8.811 4.196 1.00 94.88 92 LEU A C 1
ATOM 732 O O . LEU A 1 92 ? -13.036 9.002 3.091 1.00 94.88 92 LEU A O 1
ATOM 736 N N . ALA A 1 93 ? -14.331 9.701 4.787 1.00 94.75 93 ALA A N 1
ATOM 737 C CA . ALA A 1 93 ? -14.702 10.962 4.150 1.00 94.75 93 ALA A CA 1
ATOM 738 C C . ALA A 1 93 ? -13.487 11.870 3.876 1.00 94.75 93 ALA A C 1
ATOM 740 O O . ALA A 1 93 ? -13.465 12.593 2.881 1.00 94.75 93 ALA A O 1
ATOM 741 N N . ASN A 1 94 ? -12.468 11.826 4.739 1.00 95.06 94 ASN A N 1
ATOM 742 C CA . ASN A 1 94 ? -11.239 12.595 4.551 1.00 95.06 94 ASN A CA 1
ATOM 743 C C . ASN A 1 94 ? -10.358 11.997 3.449 1.00 95.06 94 ASN A C 1
ATOM 745 O O . ASN A 1 94 ? -9.895 12.739 2.587 1.00 95.06 94 ASN A O 1
ATOM 749 N N . VAL A 1 95 ? -10.151 10.674 3.442 1.00 96.56 95 VAL A N 1
ATOM 750 C CA . VAL A 1 95 ? -9.302 10.018 2.431 1.00 96.56 95 VAL A CA 1
ATOM 751 C C . VAL A 1 95 ? -9.908 10.070 1.033 1.00 96.56 95 VAL A C 1
ATOM 753 O O . VAL A 1 95 ? -9.163 10.101 0.067 1.00 96.56 95 VAL A O 1
ATOM 756 N N . GLN A 1 96 ? -11.235 10.157 0.917 1.00 94.69 96 GLN A N 1
ATOM 757 C CA . GLN A 1 96 ? -11.915 10.382 -0.363 1.00 94.69 96 GLN A CA 1
ATOM 758 C C . GLN A 1 96 ? -11.659 11.774 -0.959 1.00 94.69 96 GLN A C 1
ATOM 760 O O . GLN A 1 96 ? -11.836 11.957 -2.157 1.00 94.69 96 GLN A O 1
ATOM 765 N N . LYS A 1 97 ? -11.277 12.759 -0.136 1.00 95.44 97 LYS A N 1
ATOM 766 C CA . LYS A 1 97 ? -10.917 14.116 -0.586 1.00 95.44 97 LYS A CA 1
ATOM 767 C C . LYS A 1 97 ? -9.407 14.321 -0.703 1.00 95.44 97 LYS A C 1
ATOM 769 O O . LYS A 1 97 ? -8.972 15.229 -1.399 1.00 95.44 97 LYS A O 1
ATOM 774 N N . ASN A 1 98 ? -8.638 13.568 0.081 1.00 96.69 98 ASN A N 1
ATOM 775 C CA . ASN A 1 98 ? -7.182 13.591 0.124 1.00 96.69 98 ASN A CA 1
ATOM 776 C C . ASN A 1 98 ? -6.683 12.272 0.729 1.00 96.69 98 ASN A C 1
ATOM 778 O O . ASN A 1 98 ? -6.628 12.112 1.951 1.00 96.69 98 ASN A O 1
ATOM 782 N N . GLY A 1 99 ? -6.263 11.339 -0.109 1.00 96.00 99 GLY A N 1
ATOM 783 C CA . GLY A 1 99 ? -5.801 10.000 0.235 1.00 96.00 99 GLY A CA 1
ATOM 784 C C . GLY A 1 99 ? -4.606 10.007 1.183 1.00 96.00 99 GLY A C 1
ATOM 785 O O . GLY A 1 99 ? -4.449 9.096 2.000 1.00 96.00 99 GLY A O 1
ATOM 786 N N . LEU A 1 100 ? -3.801 11.078 1.193 1.00 97.19 100 LEU A N 1
ATOM 787 C CA . LEU A 1 100 ? -2.702 11.230 2.151 1.00 97.19 100 LEU A CA 1
ATOM 788 C C . LEU A 1 100 ? -3.184 11.444 3.594 1.00 97.19 100 LEU A C 1
ATOM 790 O O . LEU A 1 100 ? -2.389 11.253 4.517 1.00 97.19 100 LEU A O 1
ATOM 794 N N . ALA A 1 101 ? -4.466 11.760 3.818 1.00 97.25 101 ALA A N 1
ATOM 795 C CA . ALA A 1 101 ? -5.079 11.800 5.150 1.00 97.25 101 ALA A CA 1
ATOM 796 C C . ALA A 1 101 ? -5.013 10.441 5.873 1.00 97.25 101 ALA A C 1
ATOM 798 O O . ALA A 1 101 ? -5.114 10.382 7.098 1.00 97.25 101 ALA A O 1
ATOM 799 N N . LEU A 1 102 ? -4.745 9.339 5.154 1.00 97.44 102 LEU A N 1
ATOM 800 C CA . LEU A 1 102 ? -4.480 8.031 5.758 1.00 97.44 102 LEU A CA 1
ATOM 801 C C . LEU A 1 102 ? -3.325 8.077 6.777 1.00 97.44 102 LEU A C 1
ATOM 803 O O . LEU A 1 102 ? -3.304 7.289 7.726 1.00 97.44 102 LEU A O 1
ATOM 807 N N . LYS A 1 103 ? -2.379 9.016 6.627 1.00 97.25 103 LYS A N 1
ATOM 808 C CA . LYS A 1 103 ? -1.268 9.219 7.570 1.00 97.25 103 LYS A CA 1
ATOM 809 C C . LYS A 1 103 ? -1.742 9.487 9.003 1.00 97.25 103 LYS A C 1
ATOM 811 O O . LYS A 1 103 ? -1.074 9.043 9.938 1.00 97.25 103 LYS A O 1
ATOM 816 N N . ASP A 1 104 ? -2.900 10.127 9.157 1.00 95.06 104 ASP A N 1
ATOM 817 C CA . ASP A 1 104 ? -3.478 10.539 10.440 1.00 95.06 104 ASP A CA 1
ATOM 818 C C . ASP A 1 104 ? -4.336 9.422 11.068 1.00 95.06 104 ASP A C 1
ATOM 820 O O . ASP A 1 104 ? -4.743 9.500 12.227 1.00 95.06 104 ASP A O 1
ATOM 824 N N . GLY A 1 105 ? -4.585 8.337 10.325 1.00 94.00 105 GLY A N 1
ATOM 825 C CA . GLY A 1 105 ? -5.314 7.170 10.810 1.00 94.00 105 GLY A CA 1
ATOM 826 C C . GLY A 1 105 ? -4.563 6.394 11.898 1.00 94.00 105 GLY A C 1
ATOM 827 O O . GLY A 1 105 ? -3.329 6.287 11.894 1.00 94.00 105 GLY A O 1
ATOM 828 N N . SER A 1 106 ? -5.320 5.781 12.812 1.00 95.62 106 SER A N 1
ATOM 829 C CA . SER A 1 106 ? -4.787 4.811 13.776 1.00 95.62 106 SER A CA 1
ATOM 830 C C . SER A 1 106 ? -4.208 3.583 13.063 1.00 95.62 106 SER A C 1
ATOM 832 O O . SER A 1 106 ? -4.550 3.292 11.917 1.00 95.62 106 SER A O 1
ATOM 834 N N . SER A 1 107 ? -3.368 2.807 13.753 1.00 95.19 107 SER A N 1
ATOM 835 C CA . SER A 1 107 ? -2.820 1.543 13.227 1.00 95.19 107 SER A CA 1
ATOM 836 C C . SER A 1 107 ? -3.910 0.569 12.756 1.00 95.19 107 SER A C 1
ATOM 838 O O . SER A 1 107 ? -3.752 -0.094 11.730 1.00 95.19 107 SER A O 1
ATOM 840 N N . THR A 1 108 ? -5.042 0.535 13.463 1.00 94.56 108 THR A N 1
ATOM 841 C CA . THR A 1 108 ? -6.217 -0.265 13.102 1.00 94.56 108 THR A CA 1
ATOM 842 C C . THR A 1 108 ? -6.847 0.181 11.785 1.00 94.56 108 THR A C 1
ATOM 844 O O . THR A 1 108 ? -7.177 -0.668 10.967 1.00 94.56 108 THR A O 1
ATOM 847 N N . LEU A 1 109 ? -6.961 1.490 11.536 1.00 95.62 109 LEU A N 1
ATOM 848 C CA . LEU A 1 109 ? -7.522 2.031 10.292 1.00 95.62 109 LEU A CA 1
ATOM 849 C C . LEU A 1 109 ? -6.536 1.951 9.121 1.00 95.62 109 LEU A C 1
ATOM 851 O O . LEU A 1 109 ? -6.944 1.699 7.997 1.00 95.62 109 LEU A O 1
ATOM 855 N N . LYS A 1 110 ? -5.229 2.065 9.384 1.00 97.81 110 LYS A N 1
ATOM 856 C CA . LYS A 1 110 ? -4.164 1.793 8.398 1.00 97.81 110 LYS A CA 1
ATOM 857 C C . LYS A 1 110 ? -4.080 0.320 7.990 1.00 97.81 110 LYS A C 1
ATOM 859 O O . LYS A 1 110 ? -3.412 -0.006 7.013 1.00 97.81 110 LYS A O 1
ATOM 864 N N . SER A 1 111 ? -4.726 -0.558 8.752 1.00 97.44 111 SER A N 1
ATOM 865 C CA . SER A 1 111 ? -4.882 -1.982 8.449 1.00 97.44 111 SER A CA 1
ATOM 866 C C . SER A 1 111 ? -6.295 -2.320 7.962 1.00 97.44 111 SER A C 1
ATOM 868 O O . SER A 1 111 ? -6.555 -3.468 7.617 1.00 97.44 111 SER A O 1
ATOM 870 N N . ASP A 1 112 ? -7.206 -1.343 7.928 1.00 96.81 112 ASP A N 1
ATOM 871 C CA . ASP A 1 112 ? -8.556 -1.525 7.409 1.00 96.81 112 ASP A CA 1
ATOM 872 C C . ASP A 1 112 ? -8.515 -1.421 5.886 1.00 96.81 112 ASP A C 1
ATOM 874 O O . ASP A 1 112 ? -8.175 -0.381 5.315 1.00 96.81 112 ASP A O 1
ATOM 878 N N . ARG A 1 113 ? -8.829 -2.535 5.228 1.00 97.19 113 ARG A N 1
ATOM 879 C CA . ARG A 1 113 ? -8.699 -2.668 3.780 1.00 97.19 113 ARG A CA 1
ATOM 880 C C . ARG A 1 113 ? -9.554 -1.657 3.022 1.00 97.19 113 ARG A C 1
ATOM 882 O O . ARG A 1 113 ? -9.065 -1.127 2.033 1.00 97.19 113 ARG A O 1
ATOM 889 N N . ASP A 1 114 ? -10.766 -1.354 3.484 1.00 96.31 114 ASP A N 1
ATOM 890 C CA . ASP A 1 114 ? -11.672 -0.432 2.785 1.00 96.31 114 ASP A CA 1
ATOM 891 C C . ASP A 1 114 ? -11.137 0.999 2.844 1.00 96.31 114 ASP A C 1
ATOM 893 O O . ASP A 1 114 ? -11.118 1.710 1.842 1.00 96.31 114 ASP A O 1
ATOM 897 N N . VAL A 1 115 ? -10.656 1.405 4.024 1.00 97.56 115 VAL A N 1
ATOM 898 C CA . VAL A 1 115 ? -10.079 2.738 4.240 1.00 97.56 115 VAL A CA 1
ATOM 899 C C . VAL A 1 115 ? -8.831 2.922 3.393 1.00 97.56 115 VAL A C 1
ATOM 901 O O . VAL A 1 115 ? -8.684 3.940 2.718 1.00 97.56 115 VAL A O 1
ATOM 904 N N . VAL A 1 116 ? -7.934 1.935 3.412 1.00 98.50 116 VAL A N 1
ATOM 905 C CA . VAL A 1 116 ? -6.708 1.989 2.616 1.00 98.50 116 VAL A CA 1
ATOM 906 C C . VAL A 1 116 ? -7.023 1.944 1.127 1.00 98.50 116 VAL A C 1
ATOM 908 O O . VAL A 1 116 ? -6.421 2.703 0.378 1.00 98.50 116 VAL A O 1
ATOM 911 N N . HIS A 1 117 ? -7.967 1.107 0.692 1.00 98.31 117 HIS A N 1
ATOM 912 C CA . HIS A 1 117 ? -8.361 1.025 -0.711 1.00 98.31 117 HIS A CA 1
ATOM 913 C C . HIS A 1 117 ? -8.910 2.363 -1.220 1.00 98.31 117 HIS A C 1
ATOM 915 O O . HIS A 1 117 ? -8.436 2.857 -2.239 1.00 98.31 117 HIS A O 1
ATOM 921 N N . ALA A 1 118 ? -9.816 2.995 -0.467 1.00 97.94 118 ALA A N 1
ATOM 922 C CA . ALA A 1 118 ? -10.326 4.325 -0.796 1.00 97.94 118 ALA A CA 1
ATOM 923 C C . ALA A 1 118 ? -9.200 5.372 -0.859 1.00 97.94 118 ALA A C 1
ATOM 925 O O . ALA A 1 118 ? -9.154 6.178 -1.784 1.00 97.94 118 ALA A O 1
ATOM 926 N N . ALA A 1 119 ? -8.255 5.330 0.087 1.00 98.50 119 ALA A N 1
ATOM 927 C CA . ALA A 1 119 ? -7.125 6.253 0.109 1.00 98.50 119 ALA A CA 1
ATOM 928 C C . ALA A 1 119 ? -6.191 6.090 -1.100 1.00 98.50 119 ALA A C 1
ATOM 930 O O . ALA A 1 119 ? -5.744 7.089 -1.654 1.00 98.50 119 ALA A O 1
ATOM 931 N N . VAL A 1 120 ? -5.888 4.853 -1.516 1.00 98.56 120 VAL A N 1
ATOM 932 C CA . VAL A 1 120 ? -4.985 4.612 -2.657 1.00 98.56 120 VAL A CA 1
ATOM 933 C C . VAL A 1 120 ? -5.646 4.827 -4.014 1.00 98.56 120 VAL A C 1
ATOM 935 O O . VAL A 1 120 ? -4.933 5.058 -4.983 1.00 98.56 120 VAL A O 1
ATOM 938 N N . GLN A 1 121 ? -6.977 4.745 -4.091 1.00 98.06 121 GLN A N 1
ATOM 939 C CA . GLN A 1 121 ? -7.727 5.121 -5.290 1.00 98.06 121 GLN A CA 1
ATOM 940 C C . GLN A 1 121 ? -7.715 6.634 -5.523 1.00 98.06 121 GLN A C 1
ATOM 942 O O . GLN A 1 121 ? -7.714 7.058 -6.672 1.00 98.06 121 GLN A O 1
ATOM 947 N N . GLU A 1 122 ? -7.705 7.430 -4.451 1.00 98.25 122 GLU A N 1
ATOM 948 C CA . GLU A 1 122 ? -7.559 8.886 -4.550 1.00 98.25 122 GLU A CA 1
ATOM 949 C C . GLU A 1 122 ? -6.094 9.281 -4.788 1.00 98.25 122 GLU A C 1
ATOM 951 O O . GLU A 1 122 ? -5.811 10.087 -5.668 1.00 98.25 122 GLU A O 1
ATOM 956 N N . ASN A 1 123 ? -5.154 8.674 -4.052 1.00 98.44 123 ASN A N 1
ATOM 957 C CA . ASN A 1 123 ? -3.723 8.912 -4.213 1.00 98.44 123 ASN A CA 1
ATOM 958 C C . ASN A 1 123 ? -2.920 7.646 -3.907 1.00 98.44 123 ASN A C 1
ATOM 960 O O . ASN A 1 123 ? -2.717 7.266 -2.752 1.00 98.44 123 ASN A O 1
ATOM 964 N N . GLY A 1 124 ? -2.364 7.021 -4.936 1.00 98.25 124 GLY A N 1
ATOM 965 C CA . GLY A 1 124 ? -1.596 5.786 -4.869 1.00 98.25 124 GLY A CA 1
ATOM 966 C C . GLY A 1 124 ? -0.366 5.874 -3.966 1.00 98.25 124 GLY A C 1
ATOM 967 O O . GLY A 1 124 ? 0.070 4.870 -3.397 1.00 98.25 124 GLY A O 1
ATOM 968 N N . LEU A 1 125 ? 0.181 7.073 -3.727 1.00 98.50 125 LEU A N 1
ATOM 969 C CA . LEU A 1 125 ? 1.280 7.252 -2.773 1.00 98.50 125 LEU A CA 1
ATOM 970 C C . LEU A 1 125 ? 0.836 7.078 -1.311 1.00 98.50 125 LEU A C 1
ATOM 972 O O . LEU A 1 125 ? 1.698 6.858 -0.451 1.00 98.50 125 LEU A O 1
ATOM 976 N N . ALA A 1 126 ? -0.471 7.101 -1.023 1.00 98.62 126 ALA A N 1
ATOM 977 C CA . ALA A 1 126 ? -1.029 6.804 0.295 1.00 98.62 126 ALA A CA 1
ATOM 978 C C . ALA A 1 126 ? -0.681 5.386 0.778 1.00 98.62 126 ALA A C 1
ATOM 980 O O . ALA A 1 126 ? -0.625 5.153 1.988 1.00 98.62 126 ALA A O 1
ATOM 981 N N . LEU A 1 127 ? -0.324 4.468 -0.133 1.00 98.62 127 LEU A N 1
ATOM 982 C CA . LEU A 1 127 ? 0.155 3.119 0.191 1.00 98.62 127 LEU A CA 1
ATOM 983 C C . LEU A 1 127 ? 1.316 3.125 1.208 1.00 98.62 127 LEU A C 1
ATOM 985 O O . LEU A 1 127 ? 1.446 2.196 2.008 1.00 98.62 127 LEU A O 1
ATOM 989 N N . LYS A 1 128 ? 2.119 4.202 1.255 1.00 98.56 128 LYS A N 1
ATOM 990 C CA . LYS A 1 128 ? 3.170 4.408 2.271 1.00 98.56 128 LYS A CA 1
ATOM 991 C C . LYS A 1 128 ? 2.663 4.248 3.706 1.00 98.56 128 LYS A C 1
ATOM 993 O O . LYS A 1 128 ? 3.415 3.785 4.562 1.00 98.56 128 LYS A O 1
ATOM 998 N N . TYR A 1 129 ? 1.428 4.670 3.967 1.00 98.44 129 TYR A N 1
ATOM 999 C CA . TYR A 1 129 ? 0.831 4.709 5.302 1.00 98.44 129 TYR A CA 1
ATOM 1000 C C . TYR A 1 129 ? 0.050 3.445 5.655 1.00 98.44 129 TYR A C 1
ATOM 1002 O O . TYR A 1 129 ? -0.291 3.260 6.822 1.00 98.44 129 TYR A O 1
ATOM 1010 N N . ALA A 1 130 ? -0.217 2.582 4.674 1.00 98.50 130 ALA A N 1
ATOM 1011 C CA . ALA A 1 130 ? -0.871 1.304 4.897 1.00 98.50 130 ALA A CA 1
ATOM 1012 C C . ALA A 1 130 ? -0.012 0.378 5.773 1.00 98.50 130 ALA A C 1
ATOM 1014 O O . ALA A 1 130 ? 1.217 0.489 5.831 1.00 98.50 130 ALA A O 1
ATOM 1015 N N . SER A 1 131 ? -0.661 -0.568 6.445 1.00 98.56 131 SER A N 1
ATOM 1016 C CA . SER A 1 131 ? 0.028 -1.606 7.206 1.00 98.56 131 SER A CA 1
ATOM 1017 C C . SER A 1 131 ? 0.913 -2.472 6.304 1.00 98.56 131 SER A C 1
ATOM 1019 O O . SER A 1 131 ? 0.698 -2.579 5.096 1.00 98.56 131 SER A O 1
ATOM 1021 N N . LYS A 1 132 ? 1.910 -3.147 6.889 1.00 98.44 132 LYS A N 1
ATOM 1022 C CA . LYS A 1 132 ? 2.800 -4.046 6.132 1.00 98.44 132 LYS A CA 1
ATOM 1023 C C . LYS A 1 132 ? 2.051 -5.176 5.432 1.00 98.44 132 LYS A C 1
ATOM 1025 O O . LYS A 1 132 ? 2.442 -5.565 4.337 1.00 98.44 132 LYS A O 1
ATOM 1030 N N . GLN A 1 133 ? 0.966 -5.649 6.041 1.00 98.31 133 GLN A N 1
ATOM 1031 C CA . GLN A 1 133 ? 0.085 -6.646 5.448 1.00 98.31 133 GLN A CA 1
ATOM 1032 C C . GLN A 1 133 ? -0.566 -6.116 4.166 1.00 98.31 133 GLN A C 1
ATOM 1034 O O . GLN A 1 133 ? -0.514 -6.790 3.146 1.00 98.31 133 GLN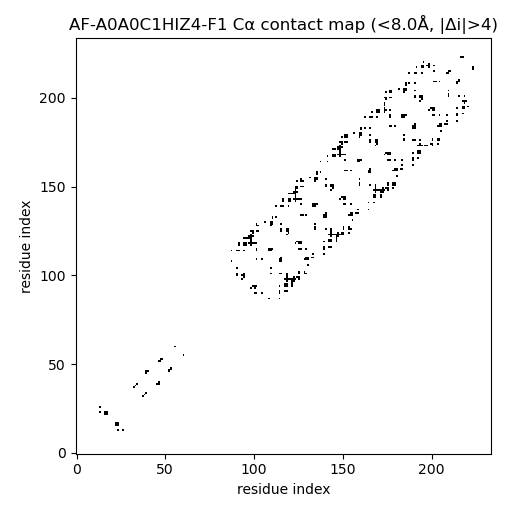 A O 1
ATOM 1039 N N . LEU A 1 134 ? -1.104 -4.890 4.182 1.00 98.56 134 LEU A N 1
ATOM 1040 C CA . LEU A 1 134 ? -1.750 -4.293 3.007 1.00 98.56 134 LEU A CA 1
ATOM 1041 C C . LEU A 1 134 ? -0.749 -3.783 1.958 1.00 98.56 134 LEU A C 1
ATOM 1043 O O . LEU A 1 134 ? -1.049 -3.807 0.772 1.00 98.56 134 LEU A O 1
ATOM 1047 N N . GLN A 1 135 ? 0.476 -3.421 2.354 1.00 98.69 135 GLN A N 1
ATOM 1048 C CA . GLN A 1 135 ? 1.594 -3.214 1.416 1.00 98.69 135 GLN A CA 1
ATOM 1049 C C . GLN A 1 135 ? 2.010 -4.507 0.694 1.00 98.69 135 GLN A C 1
ATOM 1051 O O . GLN A 1 135 ? 2.717 -4.441 -0.312 1.00 98.69 135 GLN A O 1
ATOM 1056 N N . ASN A 1 136 ? 1.603 -5.672 1.206 1.00 98.50 136 ASN A N 1
ATOM 1057 C CA . ASN A 1 136 ? 1.774 -6.977 0.572 1.00 98.50 136 ASN A CA 1
ATOM 1058 C C . ASN A 1 136 ? 0.472 -7.526 -0.038 1.00 98.50 136 ASN A C 1
ATOM 1060 O O . ASN A 1 136 ? 0.470 -8.631 -0.573 1.00 98.50 136 ASN A O 1
ATOM 1064 N N . ASP A 1 137 ? -0.638 -6.786 0.036 1.00 98.44 137 ASP A N 1
ATOM 1065 C CA . ASP A 1 137 ? -1.891 -7.173 -0.605 1.00 98.44 137 ASP A CA 1
ATOM 1066 C C . ASP A 1 137 ? -1.836 -6.744 -2.073 1.00 98.44 137 ASP A C 1
ATOM 1068 O O . ASP A 1 137 ? -1.912 -5.558 -2.404 1.00 98.44 137 ASP A O 1
ATOM 1072 N N . LYS A 1 138 ? -1.715 -7.731 -2.963 1.00 98.00 138 LYS A N 1
ATOM 1073 C CA . LYS A 1 138 ? -1.593 -7.515 -4.408 1.00 98.00 138 LYS A CA 1
ATOM 1074 C C . LYS A 1 138 ? -2.750 -6.675 -4.974 1.00 98.00 138 LYS A C 1
ATOM 1076 O O . LYS A 1 138 ? -2.500 -5.819 -5.816 1.00 98.00 138 LYS A O 1
ATOM 1081 N N . LYS A 1 139 ? -3.989 -6.820 -4.477 1.00 98.25 139 LYS A N 1
ATOM 1082 C CA . LYS A 1 139 ? -5.151 -6.036 -4.951 1.00 98.25 139 LYS A CA 1
ATOM 1083 C C . LYS A 1 139 ? -5.059 -4.569 -4.531 1.00 98.25 139 LYS A C 1
ATOM 1085 O O . LYS A 1 139 ? -5.352 -3.685 -5.333 1.00 98.25 139 LYS A O 1
ATOM 1090 N N . VAL A 1 140 ? -4.649 -4.301 -3.291 1.00 98.56 140 VAL A N 1
ATOM 1091 C CA . VAL A 1 140 ? -4.458 -2.923 -2.800 1.00 98.56 140 VAL A CA 1
ATOM 1092 C C . VAL A 1 140 ? -3.292 -2.249 -3.523 1.00 98.56 140 VAL A C 1
ATOM 1094 O O . VAL A 1 140 ? -3.411 -1.102 -3.949 1.00 98.56 140 VAL A O 1
ATOM 1097 N N . VAL A 1 141 ? -2.187 -2.971 -3.712 1.00 98.75 141 VAL A N 1
ATOM 1098 C CA . VAL A 1 141 ? -1.013 -2.463 -4.431 1.00 98.75 141 VAL A CA 1
ATOM 1099 C C . VAL A 1 141 ? -1.331 -2.181 -5.897 1.00 98.75 141 VAL A C 1
ATOM 1101 O O . VAL A 1 141 ? -0.934 -1.131 -6.396 1.00 98.75 141 VAL A O 1
ATOM 1104 N N . PHE A 1 142 ? -2.093 -3.044 -6.576 1.00 98.62 142 PHE A N 1
ATOM 1105 C CA . PHE A 1 142 ? -2.550 -2.754 -7.934 1.00 98.62 142 PHE A CA 1
ATOM 1106 C C . PHE A 1 142 ? -3.408 -1.496 -7.997 1.00 98.62 142 PHE A C 1
ATOM 1108 O O . PHE A 1 142 ? -3.153 -0.657 -8.851 1.00 98.62 142 PHE A O 1
ATOM 1115 N N . ALA A 1 143 ? -4.371 -1.323 -7.087 1.00 98.44 143 ALA A N 1
ATOM 1116 C CA . ALA A 1 143 ? -5.183 -0.106 -7.052 1.00 98.44 143 ALA A CA 1
ATOM 1117 C C . ALA A 1 143 ? -4.309 1.153 -6.910 1.00 98.44 143 ALA A C 1
ATOM 1119 O O . ALA A 1 143 ? -4.475 2.108 -7.665 1.00 98.44 143 ALA A O 1
ATOM 1120 N N . ALA A 1 144 ? -3.310 1.108 -6.023 1.00 98.69 144 ALA A N 1
ATOM 1121 C CA . ALA A 1 144 ? -2.352 2.196 -5.847 1.00 98.69 144 ALA A CA 1
ATOM 1122 C C . ALA A 1 144 ? -1.502 2.461 -7.103 1.00 98.69 144 ALA A C 1
ATOM 1124 O O . ALA A 1 144 ? -1.243 3.611 -7.445 1.00 98.69 144 ALA A O 1
ATOM 1125 N N . ILE A 1 145 ? -1.061 1.405 -7.793 1.00 98.62 145 ILE A N 1
ATOM 1126 C CA . ILE A 1 145 ? -0.279 1.493 -9.034 1.00 98.62 145 ILE A CA 1
ATOM 1127 C C . ILE A 1 145 ? -1.107 2.075 -10.182 1.00 98.62 145 ILE A C 1
ATOM 1129 O O . ILE A 1 145 ? -0.587 2.871 -10.966 1.00 98.62 145 ILE A O 1
ATOM 1133 N N . GLN A 1 146 ? -2.375 1.673 -10.292 1.00 98.19 146 GLN A N 1
ATOM 1134 C CA . GLN A 1 146 ? -3.275 2.179 -11.322 1.00 98.19 146 GLN A CA 1
ATOM 1135 C C . GLN A 1 146 ? -3.483 3.684 -11.172 1.00 98.19 146 GLN A C 1
ATOM 1137 O O . GLN A 1 146 ? -3.462 4.389 -12.177 1.00 98.19 146 GLN A O 1
ATOM 1142 N N . GLU A 1 147 ? -3.578 4.199 -9.947 1.00 98.25 147 GLU A N 1
ATOM 1143 C CA . GLU A 1 147 ? -3.543 5.645 -9.712 1.00 98.25 147 GLU A CA 1
ATOM 1144 C C . GLU A 1 147 ? -2.151 6.207 -10.068 1.00 98.25 147 GLU A C 1
ATOM 1146 O O . GLU A 1 147 ? -2.021 6.983 -11.015 1.00 98.25 147 GLU A O 1
ATOM 1151 N N . ASN A 1 148 ? -1.083 5.716 -9.425 1.00 98.19 148 ASN A N 1
ATOM 1152 C CA . ASN A 1 148 ? 0.286 6.185 -9.644 1.00 98.19 148 ASN A CA 1
ATOM 1153 C C . ASN A 1 148 ? 1.296 5.034 -9.664 1.00 98.19 148 ASN A C 1
ATOM 1155 O O . ASN A 1 148 ? 1.619 4.450 -8.629 1.00 98.19 148 ASN A O 1
ATOM 1159 N N . GLY A 1 149 ? 1.918 4.781 -10.822 1.00 97.62 149 GLY A N 1
ATOM 1160 C CA . GLY A 1 149 ? 2.904 3.700 -10.980 1.00 97.62 149 GLY A CA 1
ATOM 1161 C C . GLY A 1 149 ? 4.102 3.787 -10.019 1.00 97.62 149 GLY A C 1
ATOM 1162 O O . GLY A 1 149 ? 4.706 2.775 -9.668 1.00 97.62 149 GLY A O 1
ATOM 1163 N N . SER A 1 150 ? 4.414 4.976 -9.490 1.00 98.25 150 SER A N 1
ATOM 1164 C CA . SER A 1 150 ? 5.461 5.155 -8.472 1.00 98.25 150 SER A CA 1
ATOM 1165 C C . SER A 1 150 ? 5.095 4.569 -7.103 1.00 98.25 150 SER A C 1
ATOM 1167 O O . SER A 1 150 ? 5.977 4.447 -6.248 1.00 98.25 150 SER A O 1
ATOM 1169 N N . ALA A 1 151 ? 3.825 4.218 -6.870 1.00 98.62 151 ALA A N 1
ATOM 1170 C CA . ALA A 1 151 ? 3.353 3.577 -5.645 1.00 98.62 151 ALA A CA 1
ATOM 1171 C C . ALA A 1 151 ? 4.058 2.239 -5.376 1.00 98.62 151 ALA A C 1
ATOM 1173 O O . ALA A 1 151 ? 4.225 1.868 -4.213 1.00 98.62 151 ALA A O 1
ATOM 1174 N N . LEU A 1 152 ? 4.588 1.583 -6.421 1.00 98.62 152 LEU A N 1
ATOM 1175 C CA . LEU A 1 152 ? 5.412 0.374 -6.319 1.00 98.62 152 LEU A CA 1
ATOM 1176 C C . LEU A 1 152 ? 6.526 0.496 -5.263 1.00 98.62 152 LEU A C 1
ATOM 1178 O O . LEU A 1 152 ? 6.856 -0.477 -4.589 1.00 98.62 152 LEU A O 1
ATOM 1182 N N . LYS A 1 153 ? 7.078 1.699 -5.049 1.00 98.56 153 LYS A N 1
ATOM 1183 C CA . LYS A 1 153 ? 8.127 1.936 -4.044 1.00 98.56 153 LYS A CA 1
ATOM 1184 C C . LYS A 1 153 ? 7.713 1.604 -2.608 1.00 98.56 153 LYS A C 1
ATOM 1186 O O . LYS A 1 153 ? 8.588 1.350 -1.781 1.00 98.56 153 LYS A O 1
ATOM 1191 N N . TYR A 1 154 ? 6.413 1.628 -2.319 1.00 98.62 154 TYR A N 1
ATOM 1192 C CA . TYR A 1 154 ? 5.839 1.330 -1.006 1.00 98.62 154 TYR A CA 1
ATOM 1193 C C . TYR A 1 154 ? 5.280 -0.088 -0.892 1.00 98.62 154 TYR A C 1
ATOM 1195 O O . TYR A 1 154 ? 4.925 -0.503 0.210 1.00 98.62 154 TYR A O 1
ATOM 1203 N N . ALA A 1 155 ? 5.224 -0.834 -1.996 1.00 98.62 155 ALA A N 1
ATOM 1204 C CA . ALA A 1 155 ? 4.876 -2.243 -1.964 1.00 98.62 155 ALA A CA 1
ATOM 1205 C C . ALA A 1 155 ? 5.943 -3.054 -1.209 1.00 98.62 155 ALA A C 1
ATOM 1207 O O . ALA A 1 155 ? 7.098 -2.639 -1.043 1.00 98.62 155 ALA A O 1
ATOM 1208 N N . SER A 1 156 ? 5.554 -4.238 -0.748 1.00 98.69 156 SER A N 1
ATOM 1209 C CA . SER A 1 156 ? 6.458 -5.170 -0.084 1.00 98.69 156 SER A CA 1
ATOM 1210 C C . SER A 1 156 ? 7.633 -5.571 -0.989 1.00 98.69 156 SER A C 1
ATOM 1212 O O . SER A 1 156 ? 7.571 -5.502 -2.218 1.00 98.69 156 SER A O 1
ATOM 1214 N N . LYS A 1 157 ? 8.722 -6.072 -0.390 1.00 98.38 157 LYS A N 1
ATOM 1215 C CA . LYS A 1 157 ? 9.847 -6.619 -1.169 1.00 98.38 157 LYS A CA 1
ATOM 1216 C C . LYS A 1 157 ? 9.407 -7.754 -2.104 1.00 98.38 157 LYS A C 1
ATOM 1218 O O . LYS A 1 157 ? 9.965 -7.852 -3.189 1.00 98.38 157 LYS A O 1
ATOM 1223 N N . GLN A 1 158 ? 8.427 -8.557 -1.681 1.00 98.31 158 GLN A N 1
ATOM 1224 C CA . GLN A 1 158 ? 7.869 -9.662 -2.461 1.00 98.31 158 GLN A CA 1
ATOM 1225 C C . GLN A 1 158 ? 7.158 -9.138 -3.712 1.00 98.31 158 GLN A C 1
ATOM 1227 O O . GLN A 1 158 ? 7.502 -9.550 -4.811 1.00 98.31 158 GLN A O 1
ATOM 1232 N N . LEU A 1 159 ? 6.261 -8.156 -3.573 1.00 98.56 159 LEU A N 1
ATOM 1233 C CA . LEU A 1 159 ? 5.514 -7.606 -4.710 1.00 98.56 159 LEU A CA 1
ATOM 1234 C C . LEU A 1 159 ? 6.372 -6.739 -5.640 1.00 98.56 159 LEU A C 1
ATOM 1236 O O . LEU A 1 159 ? 6.120 -6.683 -6.835 1.00 98.56 159 LEU A O 1
ATOM 1240 N N . ARG A 1 160 ? 7.442 -6.112 -5.140 1.00 98.62 160 ARG A N 1
ATOM 1241 C CA . ARG A 1 160 ? 8.449 -5.470 -6.010 1.00 98.62 160 ARG A CA 1
ATOM 1242 C C . ARG A 1 160 ? 9.310 -6.474 -6.784 1.00 98.62 160 ARG A C 1
ATOM 1244 O O . ARG A 1 160 ? 10.088 -6.058 -7.637 1.00 98.62 160 ARG A O 1
ATOM 1251 N N . ASN A 1 161 ? 9.226 -7.758 -6.441 1.00 98.38 161 ASN A N 1
ATOM 1252 C CA . ASN A 1 161 ? 9.825 -8.868 -7.177 1.00 98.38 161 ASN A CA 1
ATOM 1253 C C . ASN A 1 161 ? 8.779 -9.689 -7.949 1.00 98.38 161 ASN A C 1
ATOM 1255 O O . ASN A 1 161 ? 9.120 -10.712 -8.532 1.00 98.38 161 ASN A O 1
ATOM 1259 N N . ASP A 1 162 ? 7.516 -9.266 -7.942 1.00 98.50 162 ASP A N 1
ATOM 1260 C CA . ASP A 1 162 ? 6.455 -9.888 -8.723 1.00 98.50 162 ASP A CA 1
ATOM 1261 C C . ASP A 1 162 ? 6.425 -9.223 -10.103 1.00 98.50 162 ASP A C 1
ATOM 1263 O O . ASP A 1 162 ? 6.192 -8.017 -10.227 1.00 98.50 162 ASP A O 1
ATOM 1267 N N . LYS A 1 163 ? 6.708 -10.015 -11.141 1.00 98.06 163 LYS A N 1
ATOM 1268 C CA . LYS A 1 163 ? 6.824 -9.533 -12.521 1.00 98.06 163 LYS A CA 1
ATOM 1269 C C . LYS A 1 163 ? 5.542 -8.854 -13.005 1.00 98.06 163 LYS A C 1
ATOM 1271 O O . LYS A 1 163 ? 5.622 -7.801 -13.627 1.00 98.06 163 LYS A O 1
ATOM 1276 N N . GLU A 1 164 ? 4.374 -9.396 -12.667 1.00 98.31 164 GLU A N 1
ATOM 1277 C CA . GLU A 1 164 ? 3.073 -8.852 -13.073 1.00 98.31 164 GLU A CA 1
ATOM 1278 C C . GLU A 1 164 ? 2.824 -7.479 -12.432 1.00 98.31 164 GLU A C 1
ATOM 1280 O O . GLU A 1 164 ? 2.436 -6.520 -13.102 1.00 98.31 164 GLU A O 1
ATOM 1285 N N . VAL A 1 165 ? 3.117 -7.356 -11.133 1.00 98.50 165 VAL A N 1
ATOM 1286 C CA . VAL A 1 165 ? 2.967 -6.092 -10.395 1.00 98.50 165 VAL A CA 1
ATOM 1287 C C . VAL A 1 165 ? 3.924 -5.028 -10.931 1.00 98.50 165 VAL A C 1
ATOM 1289 O O . VAL A 1 165 ? 3.534 -3.872 -11.113 1.00 98.50 165 VAL A O 1
ATOM 1292 N N . VAL A 1 166 ? 5.177 -5.402 -11.205 1.00 98.44 166 VAL A N 1
ATOM 1293 C CA . VAL A 1 166 ? 6.177 -4.476 -11.745 1.00 98.44 166 VAL A CA 1
ATOM 1294 C C . VAL A 1 166 ? 5.839 -4.051 -13.170 1.00 98.44 166 VAL A C 1
ATOM 1296 O O . VAL A 1 166 ? 5.933 -2.861 -13.464 1.00 98.44 166 VAL A O 1
ATOM 1299 N N . LEU A 1 167 ? 5.399 -4.967 -14.037 1.00 98.00 167 LEU A N 1
ATOM 1300 C CA . LEU A 1 167 ? 4.963 -4.624 -15.392 1.00 98.00 167 LEU A CA 1
ATOM 1301 C C . LEU A 1 167 ? 3.794 -3.637 -15.365 1.00 98.00 167 LEU A C 1
ATOM 1303 O O . LEU A 1 167 ? 3.852 -2.620 -16.053 1.00 98.00 167 LEU A O 1
ATOM 1307 N N . ALA A 1 168 ? 2.788 -3.855 -14.513 1.00 97.88 168 ALA A N 1
ATOM 1308 C CA . ALA A 1 168 ? 1.695 -2.896 -14.350 1.00 97.88 168 ALA A CA 1
ATOM 1309 C C . ALA A 1 168 ? 2.198 -1.518 -13.879 1.00 97.88 168 ALA A C 1
ATOM 1311 O O . ALA A 1 168 ? 1.767 -0.483 -14.391 1.00 97.88 168 ALA A O 1
ATOM 1312 N N . ALA A 1 169 ? 3.153 -1.483 -12.944 1.00 98.06 169 ALA A N 1
ATOM 1313 C CA . ALA A 1 169 ? 3.754 -0.234 -12.477 1.00 98.06 169 ALA A CA 1
ATOM 1314 C C . ALA A 1 169 ? 4.520 0.499 -13.580 1.00 98.06 169 ALA A C 1
ATOM 1316 O O . ALA A 1 169 ? 4.359 1.709 -13.727 1.00 98.06 169 ALA A O 1
ATOM 1317 N N . VAL A 1 170 ? 5.308 -0.231 -14.370 1.00 97.06 170 VAL A N 1
ATOM 1318 C CA . VAL A 1 170 ? 6.072 0.291 -15.509 1.00 97.06 170 VAL A CA 1
ATOM 1319 C C . VAL A 1 170 ? 5.143 0.807 -16.608 1.00 97.06 170 VAL A C 1
ATOM 1321 O O . VAL A 1 170 ? 5.386 1.875 -17.166 1.00 97.06 170 VAL A O 1
ATOM 1324 N N . GLN A 1 171 ? 4.046 0.102 -16.888 1.00 95.38 171 GLN A N 1
ATOM 1325 C CA . GLN A 1 171 ? 3.041 0.536 -17.859 1.00 95.38 171 GLN A CA 1
ATOM 1326 C C . GLN A 1 171 ? 2.380 1.861 -17.460 1.00 95.38 171 GLN A C 1
ATOM 1328 O O . GLN A 1 171 ? 2.075 2.676 -18.335 1.00 95.38 171 GLN A O 1
ATOM 1333 N N . ARG A 1 172 ? 2.176 2.087 -16.155 1.00 96.25 172 ARG A N 1
ATOM 1334 C CA . ARG A 1 172 ? 1.623 3.337 -15.608 1.00 96.25 172 ARG A CA 1
ATOM 1335 C C . ARG A 1 172 ? 2.669 4.446 -15.482 1.00 96.25 172 ARG A C 1
ATOM 1337 O O . ARG A 1 172 ? 2.366 5.596 -15.775 1.00 96.25 172 ARG A O 1
ATOM 1344 N N . ASN A 1 173 ? 3.889 4.120 -15.063 1.00 96.00 173 ASN A N 1
ATOM 1345 C CA . ASN A 1 173 ? 5.031 5.030 -15.004 1.00 96.00 173 ASN A CA 1
ATOM 1346 C C . ASN A 1 173 ? 6.324 4.267 -15.317 1.00 96.00 173 ASN A C 1
ATOM 1348 O O . ASN A 1 173 ? 6.803 3.495 -14.492 1.00 96.00 173 ASN A O 1
ATOM 1352 N N . HIS A 1 174 ? 6.955 4.554 -16.454 1.00 94.25 174 HIS A N 1
ATOM 1353 C CA . HIS A 1 174 ? 8.156 3.849 -16.930 1.00 94.25 174 HIS A CA 1
ATOM 1354 C C . HIS A 1 174 ? 9.327 3.950 -15.951 1.00 94.25 174 HIS A C 1
ATOM 1356 O O . HIS A 1 174 ? 10.109 3.016 -15.790 1.00 94.25 174 HIS A O 1
ATOM 1362 N N . LEU A 1 175 ? 9.409 5.062 -15.212 1.00 95.44 175 LEU A N 1
ATOM 1363 C CA . LEU A 1 175 ? 10.434 5.274 -14.191 1.00 95.44 175 LEU A CA 1
ATOM 1364 C C . LEU A 1 175 ? 10.175 4.468 -12.907 1.00 95.44 175 LEU A C 1
ATOM 1366 O O . LEU A 1 175 ? 11.016 4.489 -12.005 1.00 95.44 175 LEU A O 1
ATOM 1370 N N . ALA A 1 176 ? 9.046 3.756 -12.797 1.00 97.44 176 ALA A N 1
ATOM 1371 C CA . ALA A 1 176 ? 8.768 2.841 -11.692 1.00 97.44 176 ALA A CA 1
ATOM 1372 C C . ALA A 1 176 ? 9.710 1.629 -11.685 1.00 97.44 176 ALA A C 1
ATOM 1374 O O . ALA A 1 176 ? 9.905 1.040 -10.622 1.00 97.44 176 ALA A O 1
ATOM 1375 N N . LEU A 1 177 ? 10.375 1.327 -12.811 1.00 97.31 177 LEU A N 1
ATOM 1376 C CA . LEU A 1 177 ? 11.412 0.295 -12.906 1.00 97.31 177 LEU A CA 1
ATOM 1377 C C . LEU A 1 177 ? 12.469 0.426 -11.798 1.00 97.31 177 LEU A C 1
ATOM 1379 O O . LEU A 1 177 ? 12.909 -0.571 -11.234 1.00 97.31 177 LEU A O 1
ATOM 1383 N N . LYS A 1 178 ? 12.820 1.655 -11.394 1.00 97.50 178 LYS A N 1
ATOM 1384 C CA . LYS A 1 178 ? 13.789 1.913 -10.312 1.00 97.50 178 LYS A CA 1
ATOM 1385 C C . LYS A 1 178 ? 13.389 1.344 -8.949 1.00 97.50 178 LYS A C 1
ATOM 1387 O O . LYS A 1 178 ? 14.234 1.222 -8.066 1.00 97.50 178 LYS A O 1
ATOM 1392 N N . TYR A 1 179 ? 12.105 1.053 -8.756 1.00 98.19 179 TYR A N 1
ATOM 1393 C CA . TYR A 1 179 ? 11.558 0.497 -7.522 1.00 98.19 179 TYR A CA 1
ATOM 1394 C C . TYR A 1 179 ? 11.415 -1.025 -7.558 1.00 98.19 179 TYR A C 1
ATOM 1396 O O . TYR A 1 179 ? 11.175 -1.627 -6.509 1.00 98.19 179 TYR A O 1
ATOM 1404 N N . ALA A 1 180 ? 11.582 -1.640 -8.729 1.00 98.00 180 ALA A N 1
ATOM 1405 C CA . ALA A 1 180 ? 11.600 -3.083 -8.872 1.00 98.00 180 ALA A CA 1
ATOM 1406 C C . ALA A 1 180 ? 12.822 -3.702 -8.173 1.00 98.00 180 ALA A C 1
ATOM 1408 O O . ALA A 1 180 ? 13.818 -3.039 -7.850 1.00 98.00 180 ALA A O 1
ATOM 1409 N N . SER A 1 181 ? 12.743 -5.003 -7.915 1.00 98.19 181 SER A N 1
ATOM 1410 C CA . SER A 1 181 ? 13.863 -5.779 -7.393 1.00 98.19 181 SER A CA 1
ATOM 1411 C C . SER A 1 181 ? 15.071 -5.728 -8.338 1.00 98.19 181 SER A C 1
ATOM 1413 O O . SER A 1 181 ? 14.952 -5.452 -9.529 1.00 98.19 181 SER A O 1
ATOM 1415 N N . LYS A 1 182 ? 16.269 -6.034 -7.823 1.00 97.25 182 LYS A N 1
ATOM 1416 C CA . LYS A 1 182 ? 17.462 -6.177 -8.679 1.00 97.25 182 LYS A CA 1
ATOM 1417 C C . LYS A 1 182 ? 17.254 -7.232 -9.776 1.00 97.25 182 LYS A C 1
ATOM 1419 O O . LYS A 1 182 ? 17.702 -7.013 -10.889 1.00 97.25 182 LYS A O 1
ATOM 1424 N N . GLN A 1 183 ? 16.548 -8.320 -9.456 1.00 97.19 183 GLN A N 1
ATOM 1425 C CA . GLN A 1 183 ? 16.240 -9.407 -10.389 1.00 97.19 183 GLN A CA 1
ATOM 1426 C C . GLN A 1 183 ? 15.387 -8.909 -11.560 1.00 97.19 183 GLN A C 1
ATOM 1428 O O . GLN A 1 183 ? 15.776 -9.094 -12.703 1.00 97.19 183 GLN A O 1
ATOM 1433 N N . LEU A 1 184 ? 14.291 -8.191 -11.292 1.00 97.88 184 LEU A N 1
ATOM 1434 C CA . LEU A 1 184 ? 13.416 -7.676 -12.351 1.00 97.88 184 LEU A CA 1
ATOM 1435 C C . LEU A 1 184 ? 14.003 -6.477 -13.104 1.00 97.88 184 LEU A C 1
ATOM 1437 O O . LEU A 1 184 ? 13.619 -6.221 -14.237 1.00 97.88 184 LEU A O 1
ATOM 1441 N N . ARG A 1 185 ? 14.974 -5.764 -12.522 1.00 97.25 185 ARG A N 1
ATOM 1442 C CA . ARG A 1 185 ? 15.790 -4.782 -13.263 1.00 97.25 185 ARG A CA 1
ATOM 1443 C C . ARG A 1 185 ? 16.829 -5.442 -14.180 1.00 97.25 185 ARG A C 1
ATOM 1445 O O . ARG A 1 185 ? 17.399 -4.741 -15.007 1.00 97.25 185 ARG A O 1
ATOM 1452 N N . ASN A 1 186 ? 17.058 -6.752 -14.041 1.00 96.00 186 ASN A N 1
ATOM 1453 C CA . ASN A 1 186 ? 17.796 -7.585 -14.997 1.00 96.00 186 ASN A CA 1
ATOM 1454 C C . ASN A 1 186 ? 16.865 -8.471 -15.851 1.00 96.00 186 ASN A C 1
ATOM 1456 O O . ASN A 1 186 ? 17.343 -9.310 -16.605 1.00 96.00 186 ASN A O 1
ATOM 1460 N N . ASP A 1 187 ? 15.541 -8.330 -15.727 1.00 96.50 187 ASP A N 1
ATOM 1461 C CA . ASP A 1 187 ? 14.598 -9.056 -16.577 1.00 96.50 187 ASP A CA 1
ATOM 1462 C C . ASP A 1 187 ? 14.413 -8.268 -17.875 1.00 96.50 187 ASP A C 1
ATOM 1464 O O . ASP A 1 187 ? 13.930 -7.132 -17.878 1.00 96.50 187 ASP A O 1
ATOM 1468 N N . ARG A 1 188 ? 14.824 -8.881 -18.986 1.00 92.81 188 ARG A N 1
ATOM 1469 C CA . ARG A 1 188 ? 14.804 -8.253 -20.307 1.00 92.81 188 ARG A CA 1
ATOM 1470 C C . ARG A 1 188 ? 13.408 -7.784 -20.713 1.00 92.81 188 ARG A C 1
ATOM 1472 O O . ARG A 1 188 ? 13.287 -6.691 -21.253 1.00 92.81 188 ARG A O 1
ATOM 1479 N N . GLU A 1 189 ? 12.363 -8.562 -20.444 1.00 94.56 189 GLU A N 1
ATOM 1480 C CA . GLU A 1 189 ? 10.990 -8.208 -20.819 1.00 94.56 189 GLU A CA 1
ATOM 1481 C C . GLU A 1 189 ? 10.511 -6.977 -20.040 1.00 94.56 189 GLU A C 1
ATOM 1483 O O . GLU A 1 189 ? 9.982 -6.029 -20.622 1.00 94.56 189 GLU A O 1
ATOM 1488 N N . VAL A 1 190 ? 10.764 -6.951 -18.728 1.00 95.81 190 VAL A N 1
ATOM 1489 C CA . VAL A 1 190 ? 10.401 -5.819 -17.862 1.00 95.81 190 VAL A CA 1
ATOM 1490 C C . VAL A 1 190 ? 11.154 -4.548 -18.257 1.00 95.81 190 VAL A C 1
ATOM 1492 O O . VAL A 1 190 ? 10.563 -3.466 -18.308 1.00 95.81 190 VAL A O 1
ATOM 1495 N N . VAL A 1 191 ? 12.453 -4.664 -18.541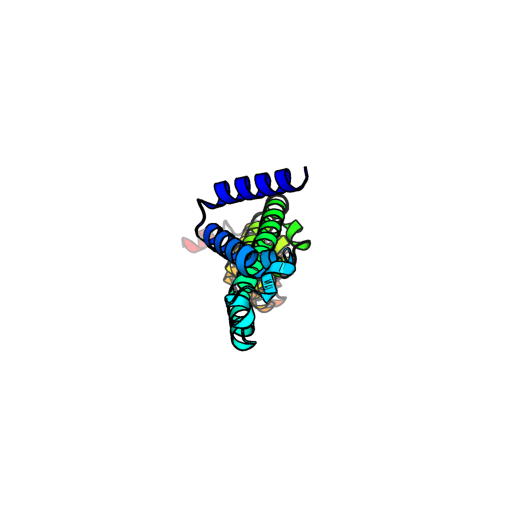 1.00 95.25 191 VAL A N 1
ATOM 1496 C CA . VAL A 1 191 ? 13.283 -3.525 -18.947 1.00 95.25 191 VAL A CA 1
ATOM 1497 C C . VAL A 1 191 ? 12.866 -3.004 -20.319 1.00 95.25 191 VAL A C 1
ATOM 1499 O O . VAL A 1 191 ? 12.678 -1.796 -20.457 1.00 95.25 191 VAL A O 1
ATOM 1502 N N . LEU A 1 192 ? 12.646 -3.878 -21.306 1.00 92.25 192 LEU A N 1
ATOM 1503 C CA . LEU A 1 192 ? 12.164 -3.476 -22.630 1.00 92.25 192 LEU A CA 1
ATOM 1504 C C . LEU A 1 192 ? 10.821 -2.745 -22.536 1.00 92.25 192 LEU A C 1
ATOM 1506 O O . LEU A 1 192 ? 10.681 -1.668 -23.114 1.00 92.25 192 LEU A O 1
ATOM 1510 N N . ALA A 1 193 ? 9.877 -3.251 -21.735 1.00 92.62 193 ALA A N 1
ATOM 1511 C CA . ALA A 1 193 ? 8.583 -2.600 -21.524 1.00 92.62 193 ALA A CA 1
ATOM 1512 C C . ALA A 1 193 ? 8.707 -1.170 -20.952 1.00 92.62 193 ALA A C 1
ATOM 1514 O O . ALA A 1 193 ? 7.878 -0.305 -21.246 1.00 92.62 193 ALA A O 1
ATOM 1515 N N . ALA A 1 194 ? 9.735 -0.900 -20.139 1.00 93.25 194 ALA A N 1
ATOM 1516 C CA . ALA A 1 194 ? 10.008 0.437 -19.612 1.00 93.25 194 ALA A CA 1
ATOM 1517 C C . ALA A 1 194 ? 10.701 1.335 -20.647 1.00 93.25 194 ALA A C 1
ATOM 1519 O O . ALA A 1 194 ? 10.299 2.482 -20.853 1.00 93.25 194 ALA A O 1
ATOM 1520 N N . VAL A 1 195 ? 11.737 0.803 -21.294 1.00 92.00 195 VAL A N 1
ATOM 1521 C CA . VAL A 1 195 ? 12.637 1.531 -22.194 1.00 92.00 195 VAL A CA 1
ATOM 1522 C C . VAL A 1 195 ? 11.938 1.953 -23.483 1.00 92.00 195 VAL A C 1
ATOM 1524 O O . VAL A 1 195 ? 12.078 3.107 -23.878 1.00 92.00 195 VAL A O 1
ATOM 1527 N N . GLN A 1 196 ? 11.104 1.084 -24.064 1.00 88.06 196 GLN A N 1
ATOM 1528 C CA . GLN A 1 196 ? 10.313 1.386 -25.268 1.00 88.06 196 GLN A CA 1
ATOM 1529 C C . GLN A 1 196 ? 9.413 2.615 -25.107 1.00 88.06 196 GLN A C 1
ATOM 1531 O O . GLN A 1 196 ? 9.041 3.264 -26.079 1.00 88.06 196 GLN A O 1
ATOM 1536 N N . ARG A 1 197 ? 9.019 2.934 -23.872 1.00 86.38 197 ARG A N 1
ATOM 1537 C CA . ARG A 1 197 ? 8.161 4.085 -23.589 1.00 86.38 197 ARG A CA 1
ATOM 1538 C C . ARG A 1 197 ? 8.947 5.305 -23.137 1.00 86.38 197 ARG A C 1
ATOM 1540 O O . ARG A 1 197 ? 8.508 6.428 -23.374 1.00 86.38 197 ARG A O 1
ATOM 1547 N N . ASN A 1 198 ? 10.082 5.101 -22.472 1.00 86.12 198 ASN A N 1
ATOM 1548 C CA . ASN A 1 198 ? 11.009 6.168 -22.134 1.00 86.12 198 ASN A CA 1
ATOM 1549 C C . ASN A 1 198 ? 12.432 5.620 -21.983 1.00 86.12 198 ASN A C 1
ATOM 1551 O O . ASN A 1 198 ? 12.744 4.947 -20.998 1.00 86.12 198 ASN A O 1
ATOM 1555 N N . HIS A 1 199 ? 13.315 6.002 -22.903 1.00 86.06 199 HIS A N 1
ATOM 1556 C CA . HIS A 1 199 ? 14.733 5.641 -22.897 1.00 86.06 199 HIS A CA 1
ATOM 1557 C C . HIS A 1 199 ? 15.447 5.969 -21.575 1.00 86.06 199 HIS A C 1
ATOM 1559 O O . HIS A 1 199 ? 16.353 5.249 -21.163 1.00 86.06 199 HIS A O 1
ATOM 1565 N N . LEU A 1 200 ? 14.999 6.994 -20.834 1.00 88.31 200 LEU A N 1
ATOM 1566 C CA . LEU A 1 200 ? 15.547 7.339 -19.517 1.00 88.31 200 LEU A CA 1
ATOM 1567 C C . LEU A 1 200 ? 15.328 6.245 -18.462 1.00 88.31 200 LEU A C 1
ATOM 1569 O O . LEU A 1 200 ? 15.955 6.301 -17.403 1.00 88.31 200 LEU A O 1
ATOM 1573 N N . ALA A 1 201 ? 14.445 5.272 -18.710 1.00 91.06 201 ALA A N 1
ATOM 1574 C CA . ALA A 1 201 ? 14.279 4.105 -17.852 1.00 91.06 201 ALA A CA 1
ATOM 1575 C C . ALA A 1 201 ? 15.489 3.158 -17.911 1.00 91.06 201 ALA A C 1
ATOM 1577 O O . ALA A 1 201 ? 15.738 2.455 -16.930 1.00 91.06 201 ALA A O 1
ATOM 1578 N N . LEU A 1 202 ? 16.282 3.196 -18.993 1.00 91.06 202 LEU A N 1
ATOM 1579 C CA . LEU A 1 202 ? 17.461 2.344 -19.187 1.00 91.06 202 LEU A CA 1
ATOM 1580 C C . LEU A 1 202 ? 18.469 2.483 -18.040 1.00 91.06 202 LEU A C 1
ATOM 1582 O O . LEU A 1 202 ? 18.991 1.484 -17.559 1.00 91.06 202 LEU A O 1
ATOM 1586 N N . LYS A 1 203 ? 18.644 3.696 -17.495 1.00 93.31 203 LYS A N 1
ATOM 1587 C CA . LYS A 1 203 ? 19.540 3.960 -16.350 1.00 93.31 203 LYS A CA 1
ATOM 1588 C C . LYS A 1 203 ? 19.184 3.186 -15.073 1.00 93.31 203 LYS A C 1
ATOM 1590 O O . LYS A 1 203 ? 19.945 3.195 -14.110 1.00 93.31 203 LYS A O 1
ATOM 1595 N N . TYR A 1 204 ? 17.983 2.609 -15.009 1.00 94.56 204 TYR A N 1
ATOM 1596 C CA . TYR A 1 204 ? 17.523 1.814 -13.874 1.00 94.56 204 TYR A CA 1
ATOM 1597 C C . TYR A 1 204 ? 17.650 0.308 -14.095 1.00 94.56 204 TYR A C 1
ATOM 1599 O O . TYR A 1 204 ? 17.528 -0.430 -13.110 1.00 94.56 204 TYR A O 1
ATOM 1607 N N . ALA A 1 205 ? 17.913 -0.137 -15.325 1.00 94.06 205 ALA A N 1
ATOM 1608 C CA . ALA A 1 205 ? 18.240 -1.522 -15.631 1.00 94.06 205 ALA A CA 1
ATOM 1609 C C . ALA A 1 205 ? 19.589 -1.926 -15.008 1.00 94.06 205 ALA A C 1
ATOM 1611 O O . ALA A 1 205 ? 20.343 -1.084 -14.510 1.00 94.06 205 ALA A O 1
ATOM 1612 N N . SER A 1 206 ? 19.885 -3.220 -15.004 1.00 94.56 206 SER A N 1
ATOM 1613 C CA . SER A 1 206 ? 21.218 -3.739 -14.684 1.00 94.56 206 SER A CA 1
ATOM 1614 C C . SER A 1 206 ? 22.282 -3.202 -15.651 1.00 94.56 206 SER A C 1
ATOM 1616 O O . SER A 1 206 ? 21.974 -2.832 -16.781 1.00 94.56 206 SER A O 1
ATOM 1618 N N . GLU A 1 207 ? 23.547 -3.195 -15.230 1.00 90.88 207 GLU A N 1
ATOM 1619 C CA . GLU A 1 207 ? 24.675 -2.828 -16.104 1.00 90.88 207 GLU A CA 1
ATOM 1620 C C . GLU A 1 207 ? 24.769 -3.738 -17.342 1.00 90.88 207 GLU A C 1
ATOM 1622 O O . GLU A 1 207 ? 25.104 -3.277 -18.430 1.00 90.88 207 GLU A O 1
ATOM 1627 N N . GLU A 1 208 ? 24.402 -5.014 -17.192 1.00 91.00 208 GLU A N 1
ATOM 1628 C CA . GLU A 1 208 ? 24.316 -5.989 -18.284 1.00 91.00 208 GLU A CA 1
ATOM 1629 C C . GLU A 1 208 ? 23.321 -5.537 -19.364 1.00 91.00 208 GLU A C 1
ATOM 1631 O O . GLU A 1 208 ? 23.676 -5.432 -20.538 1.00 91.00 208 GLU A O 1
ATOM 1636 N N . LEU A 1 209 ? 22.088 -5.189 -18.975 1.00 91.50 209 LEU A N 1
ATOM 1637 C CA . LEU A 1 209 ? 21.057 -4.765 -19.925 1.00 91.50 209 LEU A CA 1
ATOM 1638 C C . LEU A 1 209 ? 21.248 -3.334 -20.432 1.00 91.50 209 LEU A C 1
ATOM 1640 O O . LEU A 1 209 ? 20.773 -3.019 -21.519 1.00 91.50 209 LEU A O 1
ATOM 1644 N N . GLN A 1 210 ? 21.964 -2.480 -19.697 1.00 88.00 210 GLN A N 1
ATOM 1645 C CA . GLN A 1 210 ? 22.344 -1.148 -20.177 1.00 88.00 210 GLN A CA 1
ATOM 1646 C C . GLN A 1 210 ? 23.271 -1.200 -21.396 1.00 88.00 210 GLN A C 1
ATOM 1648 O O . GLN A 1 210 ? 23.228 -0.287 -22.214 1.00 88.00 210 GLN A O 1
ATOM 1653 N N . ASN A 1 211 ? 24.070 -2.262 -21.534 1.00 85.06 211 ASN A N 1
ATOM 1654 C CA . ASN A 1 211 ? 24.975 -2.469 -22.668 1.00 85.06 211 ASN A CA 1
ATOM 1655 C C . ASN A 1 211 ? 24.440 -3.490 -23.683 1.00 85.06 211 ASN A C 1
ATOM 1657 O O . ASN A 1 211 ? 25.063 -3.725 -24.720 1.00 85.06 211 ASN A O 1
ATOM 1661 N N . HIS A 1 212 ? 23.293 -4.116 -23.405 1.00 88.12 212 HIS A N 1
ATOM 1662 C CA . HIS A 1 212 ? 22.718 -5.111 -24.296 1.00 88.12 212 HIS A CA 1
ATOM 1663 C C . HIS A 1 212 ? 22.169 -4.432 -25.553 1.00 88.12 212 HIS A C 1
ATOM 1665 O O . HIS A 1 212 ? 21.210 -3.661 -25.486 1.00 88.12 212 HIS A O 1
ATOM 1671 N N . TRP A 1 213 ? 22.750 -4.770 -26.706 1.00 79.88 213 TRP A N 1
ATOM 1672 C CA . TRP A 1 213 ? 22.502 -4.104 -27.987 1.00 79.88 213 TRP A CA 1
ATOM 1673 C C . TRP A 1 213 ? 21.007 -3.937 -28.306 1.00 79.88 213 TRP A C 1
ATOM 1675 O O . TRP A 1 213 ? 20.576 -2.847 -28.654 1.00 79.88 213 TRP A O 1
ATOM 1685 N N . GLU A 1 214 ? 20.187 -4.969 -28.099 1.00 82.00 214 GLU A N 1
ATOM 1686 C CA . GLU A 1 214 ? 18.745 -4.902 -28.375 1.00 82.00 214 GLU A CA 1
ATOM 1687 C C . GLU A 1 214 ? 17.987 -3.924 -27.462 1.00 82.00 214 GLU A C 1
ATOM 1689 O O . GLU A 1 214 ? 17.072 -3.236 -27.908 1.00 82.00 214 GLU A O 1
ATOM 1694 N N . VAL A 1 215 ? 18.372 -3.829 -26.185 1.00 83.81 215 VAL A N 1
ATOM 1695 C CA . VAL A 1 215 ? 17.731 -2.923 -25.221 1.00 83.81 215 VAL A CA 1
ATOM 1696 C C . VAL A 1 215 ? 18.143 -1.481 -25.508 1.00 83.81 215 VAL A C 1
ATOM 1698 O O . VAL A 1 215 ? 17.310 -0.579 -25.449 1.00 83.81 215 VAL A O 1
ATOM 1701 N N . VAL A 1 216 ? 19.411 -1.270 -25.867 1.00 81.94 216 VAL A N 1
ATOM 1702 C CA . VAL A 1 216 ? 19.933 0.036 -26.288 1.00 81.94 216 VAL A CA 1
ATOM 1703 C C . VAL A 1 216 ? 19.253 0.499 -27.577 1.00 81.94 216 VAL A C 1
ATOM 1705 O O . VAL A 1 216 ? 18.803 1.639 -27.647 1.00 81.94 216 VAL A O 1
ATOM 1708 N N . LEU A 1 217 ? 19.092 -0.389 -28.563 1.00 81.00 217 LEU A N 1
ATOM 1709 C CA . LEU A 1 217 ? 18.360 -0.085 -29.796 1.00 81.00 217 LEU A CA 1
ATOM 1710 C C . LEU A 1 217 ? 16.893 0.264 -29.525 1.00 81.00 217 LEU A C 1
ATOM 1712 O O . LEU A 1 217 ? 16.386 1.230 -30.088 1.00 81.00 217 LEU A O 1
ATOM 1716 N N . ALA A 1 218 ? 16.225 -0.472 -28.633 1.00 79.75 218 ALA A N 1
ATOM 1717 C CA . ALA A 1 218 ? 14.856 -0.161 -28.223 1.00 79.75 218 ALA A CA 1
ATOM 1718 C C . ALA A 1 218 ? 14.742 1.185 -27.476 1.00 79.75 218 ALA A C 1
ATOM 1720 O O . ALA A 1 218 ? 13.663 1.775 -27.439 1.00 79.75 218 ALA A O 1
ATOM 1721 N N . ALA A 1 219 ? 15.830 1.678 -26.875 1.00 73.38 219 ALA A N 1
ATOM 1722 C CA . ALA A 1 219 ? 15.892 2.991 -26.232 1.00 73.38 219 ALA A CA 1
ATOM 1723 C C . ALA A 1 219 ? 16.075 4.136 -27.243 1.00 73.38 219 ALA A C 1
ATOM 1725 O O . ALA A 1 219 ? 15.599 5.244 -27.013 1.00 73.38 219 ALA A O 1
ATOM 1726 N N . ASP A 1 220 ? 16.754 3.881 -28.361 1.00 70.56 220 ASP A N 1
ATOM 1727 C CA . ASP A 1 220 ? 17.123 4.880 -29.374 1.00 70.56 220 ASP A CA 1
ATOM 1728 C C . ASP A 1 220 ? 16.039 5.072 -30.460 1.00 70.56 220 ASP A C 1
ATOM 1730 O O . ASP A 1 220 ? 16.280 5.642 -31.525 1.00 70.56 220 ASP A O 1
ATOM 1734 N N . ASP A 1 221 ? 14.819 4.580 -30.211 1.00 59.25 221 ASP A N 1
ATOM 1735 C CA . ASP A 1 221 ? 13.767 4.388 -31.211 1.00 59.25 221 ASP A CA 1
ATOM 1736 C C . ASP A 1 221 ? 13.103 5.692 -31.712 1.00 59.25 221 ASP A C 1
ATOM 1738 O O . ASP A 1 221 ? 11.939 6.002 -31.461 1.00 59.25 221 ASP A O 1
ATOM 1742 N N . ARG A 1 222 ? 13.868 6.462 -32.490 1.00 52.97 222 ARG A N 1
ATOM 1743 C CA . ARG A 1 222 ? 13.363 7.267 -33.610 1.00 52.97 222 ARG A CA 1
ATOM 1744 C C . ARG A 1 222 ? 13.549 6.557 -34.966 1.00 52.97 222 ARG A C 1
ATOM 1746 O O . ARG A 1 222 ? 13.242 7.159 -35.991 1.00 52.97 222 ARG A O 1
ATOM 1753 N N . ARG A 1 223 ? 14.058 5.312 -35.018 1.00 49.47 223 ARG A N 1
ATOM 1754 C CA . ARG A 1 223 ? 14.436 4.614 -36.275 1.00 49.47 223 ARG A CA 1
ATOM 1755 C C . ARG A 1 223 ? 13.896 3.182 -36.465 1.00 49.47 223 ARG A C 1
ATOM 1757 O O . ARG A 1 223 ? 13.953 2.703 -37.594 1.00 49.47 223 ARG A O 1
ATOM 1764 N N . TRP A 1 224 ? 13.369 2.493 -35.451 1.00 53.22 224 TRP A N 1
ATOM 1765 C CA . TRP A 1 224 ? 13.097 1.043 -35.503 1.00 53.22 224 TRP A CA 1
ATOM 1766 C C . TRP A 1 224 ? 11.687 0.657 -35.979 1.00 53.22 224 TRP A C 1
ATOM 1768 O O . TRP A 1 224 ? 11.511 -0.400 -36.589 1.00 53.22 224 TRP A O 1
ATOM 1778 N N . LEU A 1 225 ? 10.674 1.516 -35.807 1.00 52.09 225 LEU A N 1
ATOM 1779 C CA . LEU A 1 225 ? 9.309 1.212 -36.283 1.00 52.09 225 LEU A CA 1
ATOM 1780 C C . LEU A 1 225 ? 9.211 0.979 -37.807 1.00 52.09 225 LEU A C 1
ATOM 1782 O O . LEU A 1 225 ? 8.267 0.332 -38.265 1.00 52.09 225 LEU A O 1
ATOM 1786 N N . GLY A 1 226 ? 10.177 1.471 -38.591 1.00 52.81 226 GLY A N 1
ATOM 1787 C CA . GLY A 1 226 ? 10.249 1.240 -40.037 1.00 52.81 226 GLY A CA 1
ATOM 1788 C C . GLY A 1 226 ? 10.877 -0.101 -40.427 1.00 52.81 226 GLY A C 1
ATOM 1789 O O . GLY A 1 226 ? 10.425 -0.731 -41.378 1.00 52.81 226 GLY A O 1
ATOM 1790 N N . THR A 1 227 ? 11.888 -0.574 -39.697 1.00 51.66 227 THR A N 1
ATOM 1791 C CA . THR A 1 227 ? 12.656 -1.769 -40.079 1.00 51.66 227 THR A CA 1
ATOM 1792 C C . THR A 1 227 ? 12.042 -3.065 -39.558 1.00 51.66 227 THR A C 1
ATOM 1794 O O . THR A 1 227 ? 12.070 -4.071 -40.261 1.00 51.66 227 THR A O 1
ATOM 1797 N N . TYR A 1 228 ? 11.406 -3.063 -38.383 1.00 48.44 228 TYR A N 1
ATOM 1798 C CA . TYR A 1 228 ? 10.829 -4.288 -37.811 1.00 48.44 228 TYR A CA 1
ATOM 1799 C C . TYR A 1 228 ? 9.622 -4.827 -38.602 1.00 48.44 228 TYR A C 1
ATOM 1801 O O . TYR A 1 228 ? 9.458 -6.038 -38.727 1.00 48.44 228 TYR A O 1
ATOM 1809 N N . ARG A 1 229 ? 8.806 -3.949 -39.213 1.00 51.34 229 ARG A N 1
ATOM 1810 C CA . ARG A 1 229 ? 7.720 -4.378 -40.120 1.00 51.34 229 ARG A CA 1
ATOM 1811 C C . ARG A 1 229 ? 8.236 -5.037 -41.396 1.00 51.34 229 ARG A C 1
ATOM 1813 O O . ARG A 1 229 ? 7.577 -5.934 -41.904 1.00 51.34 229 ARG A O 1
ATOM 1820 N N . LEU A 1 230 ? 9.400 -4.613 -41.890 1.00 47.66 230 LEU A N 1
ATOM 1821 C CA . LEU A 1 230 ? 9.994 -5.163 -43.109 1.00 47.66 230 LEU A CA 1
ATOM 1822 C C . LEU A 1 230 ? 10.541 -6.580 -42.893 1.00 47.66 230 LEU A C 1
ATOM 1824 O O . LEU A 1 230 ? 10.473 -7.393 -43.803 1.00 47.66 230 LEU A O 1
ATOM 1828 N N . TYR A 1 231 ? 11.001 -6.906 -41.682 1.00 48.91 231 TYR A N 1
ATOM 1829 C CA . TYR A 1 231 ? 11.495 -8.248 -41.352 1.00 48.91 231 TYR A CA 1
ATOM 1830 C C . TYR A 1 231 ? 10.401 -9.271 -41.011 1.00 48.91 231 TYR A C 1
ATOM 1832 O O . TYR A 1 231 ? 10.681 -10.461 -41.024 1.00 48.91 231 TYR A O 1
ATOM 1840 N N . GLN A 1 232 ? 9.171 -8.845 -40.699 1.00 47.16 232 GLN A N 1
ATOM 1841 C CA . GLN A 1 232 ? 8.046 -9.769 -40.473 1.00 47.16 232 GLN A CA 1
ATOM 1842 C C . GLN A 1 232 ? 7.217 -10.052 -41.739 1.00 47.16 232 GLN A C 1
ATOM 1844 O O . GLN A 1 232 ? 6.321 -10.892 -41.698 1.00 47.16 232 GLN A O 1
ATOM 1849 N N . GLN A 1 233 ? 7.480 -9.344 -42.842 1.00 47.75 233 GLN A N 1
ATOM 1850 C CA . GLN A 1 233 ? 6.787 -9.512 -44.129 1.00 47.75 233 GLN A CA 1
ATOM 1851 C C . GLN A 1 233 ? 7.661 -10.160 -45.221 1.00 47.75 233 GLN A C 1
ATOM 1853 O O . GLN A 1 233 ? 7.191 -10.301 -46.348 1.00 47.75 233 GLN A O 1
ATOM 1858 N N . ALA A 1 234 ? 8.900 -10.545 -44.898 1.00 46.88 234 ALA A N 1
ATOM 1859 C CA . ALA A 1 234 ? 9.843 -11.246 -45.773 1.00 46.88 234 ALA A CA 1
ATOM 1860 C C . ALA A 1 234 ? 10.097 -12.662 -45.245 1.00 46.88 234 ALA A C 1
ATOM 1862 O O . ALA A 1 234 ? 10.253 -13.573 -46.086 1.00 46.88 234 ALA A O 1
#

Nearest PDB structures (foldseek):
  7mwr-assembly1_B  TM=1.867E-01  e=3.532E-01  synthetic construct